Protein AF-A0A7S2Z0B7-F1 (afdb_monomer)

Organism: NCBI:txid464258

pLDDT: mean 77.83, std 16.74, range [36.72, 98.5]

Nearest PDB structures (foldseek):
  8ou4-assembly3_C  TM=5.180E-01  e=4.206E-01  Magnetospirillum gryphiswaldense
  9fmd-assembly1_56  TM=4.751E-01  e=6.043E-01  Homo sapiens
  3na2-assembly3_B  TM=3.288E-01  e=7.184E+00  Leptospirillum rubarum

Mean predicted aligned error: 8.49 Å

Sequence (219 aa):
MNCCLPLATEKRPLLSCACKKVSLRLGRFRNNIVCCCEDCQAIFTFFEGKGGKPHALPFRASYYEDNFDLLKGGEHLALMKLSNQPMASKNLYCKLCNTALMKCIDAYQGNVVAVDFQLVTPKRDDSTPVGRLCESEYPADKLGPLPEWPYETPTLEFHFVRNKDGTMKMTEEGPEVEPALMEIIGPIFGAPKEEPALGATTFGKLVADLKLEPLVLHA

Radius of gyration: 17.23 Å; Cα contacts (8 Å, |Δi|>4): 405; chains: 1; bounding box: 44×55×41 Å

InterPro domains:
  IPR006913 CENP-V/GFA domain [PS51891] (12-152)

Solvent-accessible surface area (backbone atoms only — not comparable to full-atom values): 12496 Å² total; per-residue (Å²): 134,83,81,81,69,77,80,75,80,70,82,59,36,34,38,43,40,88,78,62,60,33,34,33,36,44,27,58,78,73,52,20,34,33,43,51,33,68,66,62,52,52,53,50,51,53,26,32,76,67,68,14,73,82,75,69,82,69,37,51,31,32,30,20,35,40,52,57,44,82,74,44,39,71,91,40,51,42,33,33,22,57,37,90,45,89,57,40,45,40,34,36,25,32,72,85,47,35,24,75,53,39,38,39,40,64,81,26,53,53,41,35,33,35,26,52,50,86,41,38,42,73,72,63,90,82,54,62,56,55,27,35,41,35,34,69,82,50,60,74,87,74,61,61,78,78,75,93,63,100,57,97,65,75,66,45,63,44,42,29,42,74,44,98,82,52,49,76,44,73,49,88,84,42,69,86,71,50,71,74,52,46,67,68,48,29,66,49,65,45,81,82,75,70,78,57,58,58,71,74,25,48,62,36,36,52,37,59,77,68,66,52,68,65,48,66,40,90,115

Foldseek 3Di:
DDDPPPPPCDPAKKFAAPVRQWIKRFAAWQAKEQEDEVLVVVLQVVLVVVQADHADPSFIWTKTQLPMGTPGNLVQWAWAFQAPAPQTWIWIAGNVRSGTAWIDGLLQLLGIIIGRLVRIPPRDPRRPHLEYEYEPPRDPVVRPDDPDDPDPRDYWYWYWYQDPSRDIDTDPPGDPQPVVNCVSCCSRNPDDPDRDDLCRTSVSVSCVVSVHDYDYHPD

Structure (mmCIF, N/CA/C/O backbone):
data_AF-A0A7S2Z0B7-F1
#
_entry.id   AF-A0A7S2Z0B7-F1
#
loop_
_atom_site.group_PDB
_atom_site.id
_atom_site.type_sy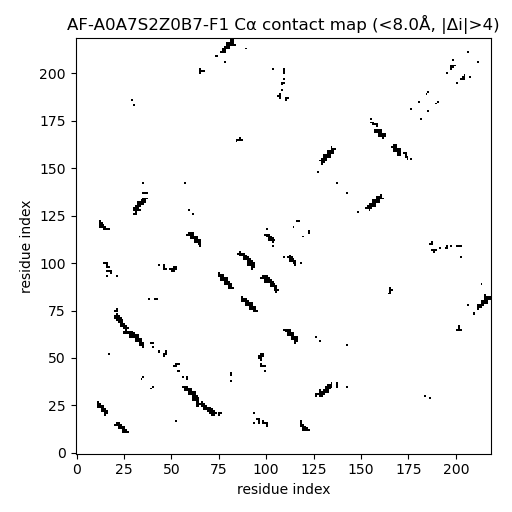mbol
_atom_site.label_atom_id
_atom_site.label_alt_id
_atom_site.label_comp_id
_atom_site.label_asym_id
_atom_site.label_entity_id
_atom_site.label_seq_id
_atom_site.pdbx_PDB_ins_code
_atom_site.Cartn_x
_atom_site.Cartn_y
_atom_site.Cartn_z
_atom_site.occupancy
_atom_site.B_iso_or_equiv
_atom_site.auth_seq_id
_atom_site.auth_comp_id
_atom_site.auth_asym_id
_atom_site.auth_atom_id
_atom_site.pdbx_PDB_model_num
ATOM 1 N N . MET A 1 1 ? 8.667 -38.265 2.550 1.00 36.72 1 MET A N 1
ATOM 2 C CA . MET A 1 1 ? 7.837 -37.655 3.610 1.00 36.72 1 MET A CA 1
ATOM 3 C C . MET A 1 1 ? 8.553 -36.395 4.063 1.00 36.72 1 MET A C 1
ATOM 5 O O . MET A 1 1 ? 9.484 -36.489 4.848 1.00 36.72 1 MET A O 1
ATOM 9 N N . ASN A 1 2 ? 8.213 -35.246 3.476 1.00 37.25 2 ASN A N 1
ATOM 10 C CA . ASN A 1 2 ? 8.809 -33.966 3.857 1.00 37.25 2 ASN A CA 1
ATOM 11 C C . ASN A 1 2 ? 8.113 -33.478 5.124 1.00 37.25 2 ASN A C 1
ATOM 13 O O . ASN A 1 2 ? 6.917 -33.192 5.103 1.00 37.25 2 ASN A O 1
ATOM 17 N N . CYS A 1 3 ? 8.857 -33.439 6.226 1.00 37.22 3 CYS A N 1
ATOM 18 C CA . CYS A 1 3 ? 8.408 -32.885 7.492 1.00 37.22 3 CYS A CA 1
ATOM 19 C C . CYS A 1 3 ? 8.038 -31.410 7.306 1.00 37.22 3 CYS A C 1
ATOM 21 O O . CYS A 1 3 ? 8.909 -30.546 7.229 1.00 37.22 3 CYS A O 1
ATOM 23 N N . CYS A 1 4 ? 6.738 -31.123 7.279 1.00 43.44 4 CYS A N 1
ATOM 24 C CA . CYS A 1 4 ? 6.202 -29.814 7.616 1.00 43.44 4 CYS A CA 1
ATOM 25 C C . CYS A 1 4 ? 6.497 -29.555 9.098 1.00 43.44 4 CYS A C 1
ATOM 27 O O . CYS A 1 4 ? 5.656 -29.795 9.962 1.00 43.44 4 CYS A O 1
ATOM 29 N N . LEU A 1 5 ? 7.713 -29.103 9.405 1.00 39.22 5 LEU A N 1
ATOM 30 C CA . LEU A 1 5 ? 7.950 -28.430 10.672 1.00 39.22 5 LEU A CA 1
ATOM 31 C C . LEU A 1 5 ? 7.058 -27.179 10.672 1.00 39.22 5 LEU A C 1
ATOM 33 O O . LEU A 1 5 ? 7.142 -26.389 9.725 1.00 39.22 5 LEU A O 1
ATOM 37 N N . PRO A 1 6 ? 6.178 -26.991 11.669 1.00 40.09 6 PRO A N 1
ATOM 38 C CA . PRO A 1 6 ? 5.458 -25.739 11.804 1.00 40.09 6 PRO A CA 1
ATOM 39 C C . PRO A 1 6 ? 6.507 -24.640 11.972 1.00 40.09 6 PRO A C 1
ATOM 41 O O . PRO A 1 6 ? 7.303 -24.686 12.910 1.00 40.09 6 PRO A O 1
ATOM 44 N N . LEU A 1 7 ? 6.543 -23.687 11.035 1.00 46.16 7 LEU A N 1
ATOM 45 C CA . LEU A 1 7 ? 7.358 -22.481 11.154 1.00 46.16 7 LEU A CA 1
ATOM 46 C C . LEU A 1 7 ? 7.003 -21.835 12.494 1.00 46.16 7 LEU A C 1
ATOM 48 O O . LEU A 1 7 ? 5.909 -21.297 12.670 1.00 46.16 7 LEU A O 1
ATOM 52 N N . ALA A 1 8 ? 7.901 -21.979 13.463 1.00 45.25 8 ALA A N 1
ATOM 53 C CA . ALA A 1 8 ? 7.739 -21.452 14.799 1.00 45.25 8 ALA A CA 1
ATOM 54 C C . ALA A 1 8 ? 7.539 -19.937 14.711 1.00 45.25 8 ALA A C 1
ATOM 56 O O . ALA A 1 8 ? 8.463 -19.218 14.356 1.00 45.25 8 ALA A O 1
ATOM 57 N N . THR A 1 9 ? 6.316 -19.482 14.998 1.0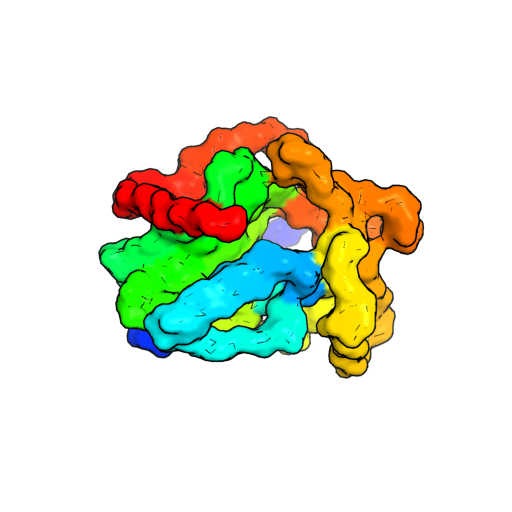0 49.25 9 THR A N 1
ATOM 58 C CA . THR A 1 9 ? 5.963 -18.159 15.542 1.00 49.25 9 THR A CA 1
ATOM 59 C C . THR A 1 9 ? 6.860 -16.987 15.124 1.00 49.25 9 THR A C 1
ATOM 61 O O . THR A 1 9 ? 7.281 -16.203 15.979 1.00 49.25 9 THR A O 1
ATOM 64 N N . GLU A 1 10 ? 7.156 -16.817 13.832 1.00 58.47 10 GLU A N 1
ATOM 65 C CA . GLU A 1 10 ? 7.762 -15.567 13.386 1.00 58.47 10 GLU A CA 1
ATOM 66 C C . GLU A 1 10 ? 6.778 -14.450 13.723 1.00 58.47 10 GLU A C 1
ATOM 68 O O . GLU A 1 10 ? 5.600 -14.473 13.347 1.00 58.47 10 GLU A O 1
ATOM 73 N N . LYS A 1 11 ? 7.248 -13.485 14.513 1.00 80.88 11 LYS A N 1
ATOM 74 C CA . LYS A 1 11 ? 6.448 -12.336 14.917 1.00 80.88 11 LYS A CA 1
ATOM 75 C C . LYS A 1 11 ? 6.118 -11.540 13.655 1.00 80.88 11 LYS A C 1
ATOM 77 O O . LYS A 1 11 ? 6.937 -10.750 13.193 1.00 80.88 11 LYS A O 1
ATOM 82 N N . ARG A 1 12 ? 4.927 -11.783 13.095 1.00 90.19 12 ARG A N 1
ATOM 83 C CA . ARG A 1 12 ? 4.454 -11.138 11.863 1.00 90.19 12 ARG A CA 1
ATOM 84 C C . ARG A 1 12 ? 4.632 -9.614 11.942 1.00 90.19 12 ARG A C 1
ATOM 86 O O . ARG A 1 12 ? 4.304 -9.044 12.994 1.00 90.19 12 ARG A O 1
ATOM 93 N N . PRO A 1 13 ? 5.129 -8.955 10.877 1.00 93.81 13 PRO A N 1
ATOM 94 C CA . PRO A 1 13 ? 5.402 -7.525 10.906 1.00 93.81 13 PRO A CA 1
ATOM 95 C C . PRO A 1 13 ? 4.148 -6.695 11.174 1.00 93.81 13 PRO A C 1
ATOM 97 O O . PRO A 1 13 ? 3.032 -7.058 10.800 1.00 93.81 13 PRO A O 1
ATOM 100 N N . LEU A 1 14 ? 4.346 -5.558 11.827 1.00 96.31 14 LEU A N 1
ATOM 101 C CA . LEU A 1 14 ? 3.310 -4.588 12.122 1.00 96.31 14 LEU A CA 1
ATOM 102 C C . LEU A 1 14 ? 3.411 -3.414 11.155 1.00 96.31 14 LEU A C 1
ATOM 104 O O . LEU A 1 14 ? 4.441 -2.751 11.090 1.00 96.31 14 LEU A O 1
ATOM 108 N N . LEU A 1 15 ? 2.313 -3.114 10.477 1.00 96.62 15 LEU A N 1
ATOM 109 C CA . LEU A 1 15 ? 2.114 -1.874 9.742 1.00 96.62 15 LEU A CA 1
ATOM 110 C C . LEU A 1 15 ? 1.363 -0.889 10.638 1.00 96.62 15 LEU A C 1
ATOM 112 O O . LEU A 1 15 ? 0.384 -1.260 11.288 1.00 96.62 15 LEU A O 1
ATOM 116 N N . SER A 1 16 ? 1.795 0.368 10.717 1.00 96.94 16 SER A N 1
ATOM 117 C CA . SER A 1 16 ? 1.071 1.386 11.492 1.00 96.94 16 SER A CA 1
ATOM 118 C C . SER A 1 16 ? 1.139 2.762 10.853 1.00 96.94 16 SER A C 1
ATOM 120 O O . SER A 1 16 ? 2.199 3.183 10.395 1.00 96.94 16 SER A O 1
ATOM 122 N N . CYS A 1 17 ? 0.028 3.501 10.910 1.00 96.19 17 CYS A N 1
ATOM 123 C CA . CYS A 1 17 ? -0.007 4.874 10.405 1.00 96.19 17 CYS A CA 1
ATOM 124 C C . CYS A 1 17 ? 0.883 5.805 11.243 1.00 96.19 17 CYS A C 1
ATOM 126 O O . CYS A 1 17 ? 1.287 5.460 12.361 1.00 96.19 17 CYS A O 1
ATOM 128 N N . ALA A 1 18 ? 1.166 7.010 10.736 1.00 94.56 18 ALA A N 1
ATOM 129 C CA . ALA A 1 18 ? 2.022 7.972 11.429 1.00 94.56 18 ALA A CA 1
ATOM 130 C C . ALA A 1 18 ? 1.496 8.323 12.835 1.00 94.56 18 ALA A C 1
ATOM 132 O O . ALA A 1 18 ? 2.265 8.315 13.794 1.00 94.56 18 ALA A O 1
ATOM 133 N N . CYS A 1 19 ? 0.180 8.519 12.990 1.00 96.00 19 CYS A N 1
ATOM 134 C CA . CYS A 1 19 ? -0.439 8.831 14.284 1.00 96.00 19 CYS A CA 1
ATOM 135 C C . CYS A 1 19 ? -0.697 7.606 15.184 1.00 96.00 19 CYS A C 1
ATOM 137 O O . CYS A 1 19 ? -1.258 7.748 16.271 1.00 96.00 19 CYS A O 1
ATOM 139 N N . LYS A 1 20 ? -0.323 6.393 14.741 1.00 96.50 20 LYS A N 1
ATOM 140 C CA . LYS A 1 20 ? -0.454 5.120 15.483 1.00 96.50 20 LYS A CA 1
ATOM 141 C C . LYS A 1 20 ? -1.883 4.754 15.913 1.00 96.50 20 LYS A C 1
ATOM 143 O O . LYS A 1 20 ? -2.066 3.879 16.768 1.00 96.50 20 LYS A O 1
ATOM 148 N N . LYS A 1 21 ? -2.897 5.397 15.326 1.00 98.12 21 LYS A N 1
ATOM 149 C CA . LYS A 1 21 ? -4.316 5.090 15.557 1.00 98.12 21 LYS A CA 1
ATOM 150 C C . LYS A 1 21 ? -4.775 3.856 14.787 1.00 98.12 21 LYS A C 1
ATOM 152 O O . LYS A 1 21 ? -5.606 3.119 15.298 1.00 98.12 21 LYS A O 1
ATOM 157 N N . VAL A 1 22 ? -4.169 3.590 13.632 1.00 98.31 22 VAL A N 1
ATOM 158 C CA . VAL A 1 22 ? -4.409 2.390 12.823 1.00 98.31 22 VAL A CA 1
ATOM 159 C C . VAL A 1 22 ? -3.183 1.490 12.858 1.00 98.31 22 VAL A C 1
ATOM 161 O O . VAL A 1 22 ? -2.060 1.965 12.651 1.00 98.31 22 VAL A O 1
ATOM 164 N N . SER A 1 23 ? -3.409 0.198 13.088 1.00 97.62 23 SER A N 1
ATOM 165 C CA . SER A 1 23 ? -2.357 -0.818 13.075 1.00 97.62 23 SER A CA 1
ATOM 166 C C . SER A 1 23 ? -2.868 -2.132 12.494 1.00 97.62 23 SER A C 1
ATOM 168 O O . SER A 1 23 ? -3.947 -2.595 12.866 1.00 97.62 23 SER A O 1
ATOM 170 N N . LEU A 1 24 ? -2.063 -2.751 11.631 1.00 97.88 24 LEU A N 1
ATOM 171 C CA . LEU A 1 24 ? -2.350 -4.042 11.013 1.00 97.88 24 LEU A CA 1
ATOM 172 C C . LEU A 1 24 ? -1.179 -5.008 11.193 1.00 97.88 24 LEU A C 1
ATOM 174 O O . LEU A 1 24 ? -0.019 -4.596 11.222 1.00 97.88 24 LEU A O 1
ATOM 178 N N . ARG A 1 25 ? -1.489 -6.297 11.309 1.00 97.00 25 ARG A N 1
ATOM 179 C CA . ARG A 1 25 ? -0.526 -7.401 11.304 1.00 97.00 25 ARG A CA 1
ATOM 180 C C . ARG A 1 25 ? -0.406 -7.920 9.881 1.00 97.00 25 ARG A C 1
ATOM 182 O O . ARG A 1 25 ? -1.375 -8.468 9.377 1.00 97.00 25 ARG A O 1
ATOM 189 N N . LEU A 1 26 ? 0.741 -7.747 9.243 1.00 95.56 26 LEU A N 1
ATOM 190 C CA . LEU A 1 26 ? 0.937 -8.166 7.856 1.00 95.56 26 LEU A CA 1
ATOM 191 C C . LEU A 1 26 ? 1.080 -9.687 7.739 1.00 95.56 26 LEU A C 1
ATOM 193 O O . LEU A 1 26 ? 1.466 -10.351 8.703 1.00 95.56 26 LEU A O 1
ATOM 197 N N . GLY A 1 27 ? 0.771 -10.222 6.558 1.00 92.69 27 GLY A N 1
ATOM 198 C CA . GLY A 1 27 ? 0.989 -11.625 6.210 1.00 92.69 27 GLY A CA 1
ATOM 199 C C . GLY A 1 27 ? 2.466 -11.972 6.024 1.00 92.69 27 GLY A C 1
ATOM 200 O O . GLY A 1 27 ? 3.366 -11.272 6.501 1.00 92.69 27 GLY A O 1
ATOM 201 N N . ARG A 1 28 ? 2.739 -13.070 5.316 1.00 89.81 28 ARG A N 1
ATOM 202 C CA . ARG A 1 28 ? 4.114 -13.446 4.978 1.00 89.81 28 ARG A CA 1
ATOM 203 C C . ARG A 1 28 ? 4.706 -12.435 3.997 1.00 89.81 28 ARG A C 1
ATOM 205 O O . ARG A 1 28 ? 4.059 -12.054 3.024 1.00 89.81 28 ARG A O 1
ATOM 212 N N . PHE A 1 29 ? 5.944 -12.020 4.244 1.00 89.06 29 PHE A N 1
ATOM 213 C CA . PHE A 1 29 ? 6.710 -11.203 3.306 1.00 89.06 29 PHE A CA 1
ATOM 214 C C . PHE A 1 29 ? 6.972 -11.974 2.003 1.00 89.06 29 PHE A C 1
ATOM 216 O O . PHE A 1 29 ? 7.274 -13.170 2.042 1.00 89.06 29 PHE A O 1
ATOM 223 N N . ARG A 1 30 ? 6.855 -11.290 0.862 1.00 86.12 30 ARG A N 1
ATOM 224 C CA . ARG A 1 30 ? 7.148 -11.846 -0.464 1.00 86.12 30 ARG A CA 1
ATOM 225 C C . ARG A 1 30 ? 8.438 -11.274 -1.026 1.00 86.12 30 ARG A C 1
ATOM 227 O O . ARG A 1 30 ? 9.384 -12.023 -1.225 1.00 86.12 30 ARG A O 1
ATOM 234 N N . ASN A 1 31 ? 8.475 -9.969 -1.271 1.00 84.31 31 ASN A N 1
ATOM 235 C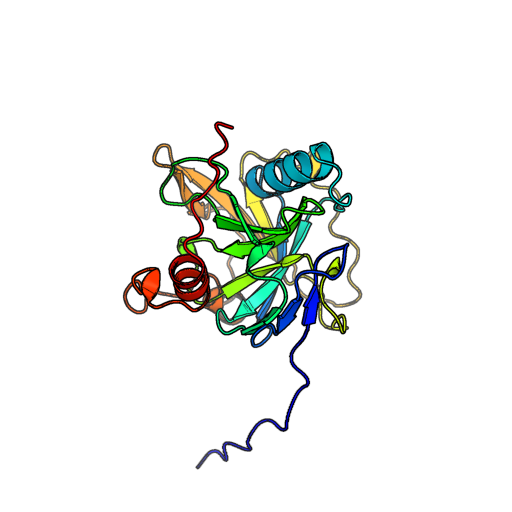 CA . ASN A 1 31 ? 9.631 -9.283 -1.843 1.00 84.31 31 ASN A CA 1
ATOM 236 C C . ASN A 1 31 ? 9.517 -7.756 -1.650 1.00 84.31 31 ASN A C 1
ATOM 238 O O . ASN A 1 31 ? 8.549 -7.246 -1.076 1.00 84.31 31 ASN A O 1
ATOM 242 N N . ASN A 1 32 ? 10.520 -7.023 -2.130 1.00 86.44 32 ASN A N 1
ATOM 243 C CA . ASN A 1 32 ? 10.482 -5.569 -2.240 1.00 86.44 32 ASN A CA 1
ATOM 244 C C . ASN A 1 32 ? 10.688 -5.149 -3.691 1.00 86.44 32 ASN A C 1
ATOM 246 O O . ASN A 1 32 ? 11.553 -5.697 -4.367 1.00 86.44 32 ASN A O 1
ATOM 250 N N . ILE A 1 33 ? 9.948 -4.144 -4.148 1.00 83.88 33 ILE A N 1
ATOM 251 C CA . ILE A 1 33 ? 10.132 -3.543 -5.473 1.00 83.88 33 ILE A CA 1
ATOM 252 C C . ILE A 1 33 ? 10.167 -2.028 -5.314 1.00 83.88 33 ILE A C 1
ATOM 254 O O . ILE A 1 33 ? 9.416 -1.447 -4.528 1.00 83.88 33 ILE A O 1
ATOM 258 N N . VAL A 1 34 ? 11.034 -1.382 -6.082 1.00 85.12 34 VAL A N 1
ATOM 259 C CA . VAL A 1 34 ? 11.000 0.066 -6.264 1.00 85.12 34 VAL A CA 1
ATOM 260 C C . VAL A 1 34 ? 9.965 0.387 -7.336 1.00 85.12 34 VAL A C 1
ATOM 262 O O . VAL A 1 34 ? 10.105 -0.035 -8.475 1.00 85.12 34 VAL A O 1
ATOM 265 N N . CYS A 1 35 ? 8.909 1.112 -6.995 1.00 81.81 35 CYS A N 1
ATOM 266 C CA . CYS A 1 35 ? 7.887 1.520 -7.947 1.00 81.81 35 CYS A CA 1
ATOM 267 C C . CYS A 1 35 ? 8.080 2.985 -8.344 1.00 81.81 35 CYS A C 1
ATOM 269 O O . CYS A 1 35 ? 8.187 3.870 -7.491 1.00 81.81 35 CYS A O 1
ATOM 271 N N . CYS A 1 36 ? 8.100 3.223 -9.650 1.00 78.38 36 CYS A N 1
ATOM 272 C CA . CYS A 1 36 ? 8.280 4.528 -10.276 1.00 78.38 36 CYS A CA 1
ATOM 273 C C . CYS A 1 36 ? 7.104 4.901 -11.185 1.00 78.38 36 CYS A C 1
ATOM 275 O O . CYS A 1 36 ? 7.257 5.775 -12.024 1.00 78.38 36 CYS A O 1
ATOM 277 N N . CYS A 1 37 ? 5.953 4.233 -11.067 1.00 77.56 37 CYS A N 1
ATOM 278 C CA . CYS A 1 37 ? 4.780 4.608 -11.854 1.00 77.56 37 C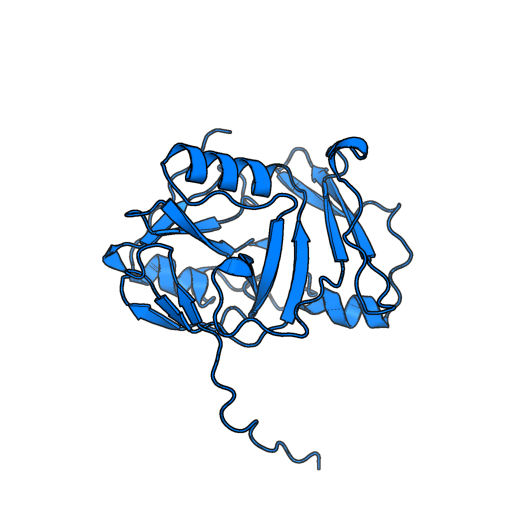YS A CA 1
ATOM 279 C C . CYS A 1 37 ? 4.212 5.959 -11.400 1.00 77.56 37 CYS A C 1
ATOM 281 O O . CYS A 1 37 ? 4.281 6.306 -10.210 1.00 77.56 37 CYS A O 1
ATOM 283 N N . GLU A 1 38 ? 3.606 6.686 -12.339 1.00 79.19 38 GLU A N 1
ATOM 284 C CA . GLU A 1 38 ? 3.002 7.993 -12.064 1.00 79.19 38 GLU A CA 1
ATOM 285 C C . GLU A 1 38 ? 1.882 7.871 -11.030 1.00 79.19 38 GLU A C 1
ATOM 287 O O . GLU A 1 38 ? 1.755 8.718 -10.147 1.00 79.19 38 GLU A O 1
ATOM 292 N N . ASP A 1 39 ? 1.152 6.751 -11.047 1.00 80.50 39 ASP A N 1
ATOM 293 C CA . ASP A 1 39 ? 0.119 6.444 -10.059 1.00 80.50 39 ASP A CA 1
ATOM 294 C C . ASP A 1 39 ? 0.664 6.497 -8.619 1.00 80.50 39 ASP A C 1
ATOM 296 O O . ASP A 1 39 ? 0.099 7.151 -7.740 1.00 80.50 39 ASP A O 1
ATOM 300 N N . CYS A 1 40 ? 1.781 5.815 -8.344 1.00 81.88 40 CYS A N 1
ATOM 301 C CA . CYS A 1 40 ? 2.375 5.828 -7.006 1.00 81.88 40 CYS A CA 1
ATOM 302 C C . CYS A 1 40 ? 2.765 7.249 -6.597 1.00 81.88 40 CYS A C 1
ATOM 304 O O . CYS A 1 40 ? 2.471 7.659 -5.474 1.00 81.88 40 CYS A O 1
ATOM 306 N N . GLN A 1 41 ? 3.373 8.010 -7.506 1.00 83.00 41 GLN A N 1
ATOM 307 C CA . GLN A 1 41 ? 3.752 9.392 -7.238 1.00 83.00 41 GLN A CA 1
ATOM 308 C C . GLN A 1 41 ? 2.528 10.270 -6.942 1.00 83.00 41 GLN A C 1
ATOM 310 O O . GLN A 1 41 ? 2.502 10.938 -5.910 1.00 83.00 41 GLN A O 1
ATOM 315 N N . ALA A 1 42 ? 1.489 10.208 -7.778 1.00 86.00 42 ALA A N 1
ATOM 316 C CA . ALA A 1 42 ? 0.257 10.973 -7.614 1.00 86.00 42 ALA A CA 1
ATOM 317 C C . ALA A 1 42 ? -0.429 10.685 -6.268 1.00 86.00 42 ALA A C 1
ATOM 319 O O . ALA A 1 42 ? -0.871 11.611 -5.586 1.00 86.00 42 ALA A O 1
ATOM 320 N N . ILE A 1 43 ? -0.461 9.416 -5.842 1.00 87.94 43 ILE A N 1
ATOM 321 C CA . ILE A 1 43 ? -1.007 9.010 -4.538 1.00 87.94 43 ILE A CA 1
ATOM 322 C C . ILE A 1 43 ? -0.243 9.669 -3.390 1.00 87.94 43 ILE A C 1
ATOM 324 O O . ILE A 1 43 ? -0.861 10.247 -2.491 1.00 87.94 43 ILE A O 1
ATOM 328 N N . PHE A 1 44 ? 1.088 9.581 -3.395 1.00 86.75 44 PHE A N 1
ATOM 329 C CA . PHE A 1 44 ? 1.887 10.144 -2.308 1.00 86.75 44 PHE A CA 1
ATOM 330 C C . PHE A 1 44 ? 1.828 11.667 -2.300 1.00 86.75 44 PHE A C 1
ATOM 332 O O . PHE A 1 44 ? 1.585 12.242 -1.242 1.00 86.75 44 PHE A O 1
ATOM 339 N N . THR A 1 45 ? 1.913 12.314 -3.465 1.00 88.19 45 THR A N 1
ATOM 340 C CA . THR A 1 45 ? 1.736 13.766 -3.588 1.00 88.19 45 THR A CA 1
ATOM 341 C C . THR A 1 45 ? 0.370 14.213 -3.069 1.00 88.19 45 THR A C 1
ATOM 343 O O . THR A 1 45 ? 0.287 15.195 -2.329 1.00 88.19 45 THR A O 1
ATOM 346 N N . PHE A 1 46 ? -0.704 13.478 -3.380 1.00 90.88 46 PHE A N 1
ATOM 347 C CA . PHE A 1 46 ? -2.030 13.769 -2.839 1.00 90.88 46 PHE A CA 1
ATOM 348 C C . PHE A 1 46 ? -2.045 13.704 -1.307 1.00 90.88 46 PHE A C 1
ATOM 350 O O . PHE A 1 46 ? -2.517 14.635 -0.650 1.00 90.88 46 PHE A O 1
ATOM 357 N N . PHE A 1 47 ? -1.518 12.626 -0.722 1.00 91.69 47 PHE A N 1
ATOM 358 C CA . PHE A 1 47 ? -1.521 12.450 0.729 1.00 91.69 47 PHE A CA 1
ATOM 359 C C . PHE A 1 47 ? -0.634 13.464 1.456 1.00 91.69 47 PHE A C 1
ATOM 361 O O . PHE A 1 47 ? -1.049 14.013 2.479 1.00 91.69 47 PHE A O 1
ATOM 368 N N . GLU A 1 48 ? 0.540 13.771 0.912 1.00 91.00 48 GLU A N 1
ATOM 369 C CA . GLU A 1 48 ? 1.429 14.827 1.404 1.00 91.00 48 GLU A CA 1
ATOM 370 C C . GLU A 1 48 ? 0.751 16.197 1.375 1.00 91.00 48 GLU A C 1
ATOM 372 O O . GLU A 1 48 ? 0.764 16.912 2.377 1.00 91.00 48 GLU A O 1
ATOM 377 N N . GLY A 1 49 ? 0.049 16.523 0.284 1.00 91.12 49 GLY A N 1
ATOM 378 C CA . GLY A 1 49 ? -0.737 17.753 0.162 1.00 91.12 49 GLY A CA 1
ATOM 379 C C . GLY A 1 49 ? -1.874 17.877 1.186 1.00 91.12 49 GLY A C 1
ATOM 380 O O . GLY A 1 49 ? -2.376 18.972 1.433 1.00 91.12 49 GLY A O 1
ATOM 381 N N . LYS A 1 50 ? -2.270 16.772 1.830 1.00 91.94 50 LYS A N 1
ATOM 382 C CA . LYS A 1 50 ? -3.233 16.742 2.944 1.00 91.94 50 LYS A CA 1
ATOM 383 C C . LYS A 1 50 ? -2.558 16.727 4.325 1.00 91.94 50 LYS A C 1
ATOM 385 O O . LYS A 1 50 ? -3.222 16.452 5.324 1.00 91.94 50 LYS A O 1
ATOM 390 N N . GLY A 1 51 ? -1.256 16.997 4.409 1.00 89.81 51 GLY A N 1
ATOM 391 C CA . GLY A 1 51 ? -0.485 16.943 5.657 1.00 89.81 51 GLY A CA 1
ATOM 392 C C . GLY A 1 51 ? -0.047 15.530 6.054 1.00 89.81 51 GLY A C 1
ATOM 393 O O . GLY A 1 51 ? 0.316 15.296 7.207 1.00 89.81 51 GLY A O 1
ATOM 394 N N . GLY A 1 52 ? -0.108 14.575 5.121 1.00 88.56 52 GLY A N 1
ATOM 395 C CA . GLY A 1 52 ? 0.516 13.266 5.271 1.00 88.56 52 GLY A CA 1
ATOM 396 C C . GLY A 1 52 ? 2.041 13.370 5.325 1.00 88.56 52 GLY A C 1
ATOM 397 O O . GLY A 1 52 ? 2.638 14.381 4.957 1.00 88.56 52 GLY A O 1
ATOM 398 N N . LYS A 1 53 ? 2.692 12.309 5.809 1.00 83.62 53 LYS A N 1
ATOM 399 C CA . LYS A 1 53 ? 4.157 12.258 5.879 1.00 83.62 53 LYS A CA 1
ATOM 400 C C . LYS A 1 53 ? 4.748 12.258 4.455 1.00 83.62 53 LYS A C 1
ATOM 402 O O . LYS A 1 53 ? 4.265 11.470 3.643 1.00 83.62 53 LYS A O 1
ATOM 407 N N . PRO A 1 54 ? 5.812 13.039 4.191 1.00 80.94 54 PRO A N 1
ATOM 408 C CA . PRO A 1 54 ? 6.583 12.925 2.961 1.00 80.94 54 PRO A CA 1
ATOM 409 C C . PRO A 1 54 ? 7.121 11.512 2.736 1.00 80.94 54 PRO A C 1
ATOM 411 O O . PRO A 1 54 ? 7.657 10.891 3.663 1.00 80.94 54 PRO A O 1
ATOM 414 N N . HIS A 1 55 ? 6.997 11.028 1.506 1.00 78.50 55 HIS A N 1
ATOM 415 C CA . HIS A 1 55 ? 7.552 9.770 1.037 1.00 78.50 55 HIS A CA 1
ATOM 416 C C . HIS A 1 55 ? 8.799 10.048 0.204 1.00 78.50 55 HIS A C 1
ATOM 418 O O . HIS A 1 55 ? 8.867 10.990 -0.582 1.00 78.50 55 HIS A O 1
ATOM 424 N N . ALA A 1 56 ? 9.814 9.208 0.384 1.00 73.31 56 ALA A N 1
ATOM 425 C CA . ALA A 1 56 ? 10.969 9.239 -0.495 1.00 73.31 56 ALA A CA 1
ATOM 426 C C . ALA A 1 56 ? 10.570 8.635 -1.846 1.00 73.31 56 ALA A C 1
ATOM 428 O O . ALA A 1 56 ? 10.028 7.528 -1.891 1.00 73.31 56 ALA A O 1
ATOM 429 N N . LEU A 1 57 ? 10.854 9.358 -2.928 1.00 71.50 57 LEU A N 1
ATOM 430 C CA . LEU A 1 57 ? 10.796 8.823 -4.281 1.00 71.50 57 LEU A CA 1
ATOM 431 C C . LEU A 1 57 ? 12.211 8.395 -4.711 1.00 71.50 57 LEU A C 1
ATOM 433 O O . LEU A 1 57 ? 13.165 9.123 -4.425 1.00 71.50 57 LEU A O 1
ATOM 437 N N . PRO A 1 58 ? 12.363 7.237 -5.377 1.00 72.62 58 PRO A N 1
ATOM 438 C CA . PRO A 1 58 ? 11.293 6.337 -5.806 1.00 72.62 58 PRO A CA 1
ATOM 439 C C . PRO A 1 58 ? 10.704 5.500 -4.654 1.00 72.62 58 PRO A C 1
ATOM 441 O O . PRO A 1 58 ? 11.384 5.166 -3.681 1.00 72.62 58 PRO A O 1
ATOM 444 N N . PHE A 1 59 ? 9.416 5.168 -4.766 1.00 80.94 59 PHE A N 1
ATOM 445 C CA . PHE A 1 59 ? 8.678 4.485 -3.706 1.00 80.94 59 PHE A CA 1
ATOM 446 C C . PHE A 1 59 ? 9.171 3.046 -3.538 1.00 80.94 59 PHE A C 1
ATOM 448 O O . PHE A 1 59 ? 9.092 2.245 -4.466 1.00 80.94 59 PHE A O 1
ATOM 455 N N . ARG A 1 60 ? 9.633 2.682 -2.339 1.00 85.81 60 ARG A N 1
ATOM 456 C CA . ARG A 1 60 ? 9.997 1.297 -2.018 1.00 85.81 60 ARG A CA 1
ATOM 457 C C . ARG A 1 60 ? 8.799 0.571 -1.414 1.00 85.81 60 ARG A C 1
ATOM 459 O O . ARG A 1 60 ? 8.468 0.746 -0.241 1.00 85.81 60 ARG A O 1
ATOM 466 N N . ALA A 1 61 ? 8.182 -0.262 -2.239 1.00 88.56 61 ALA A N 1
ATOM 467 C CA . ALA A 1 61 ? 7.050 -1.092 -1.876 1.00 88.56 61 ALA A CA 1
ATOM 468 C C . ALA A 1 61 ? 7.529 -2.433 -1.311 1.00 88.56 61 ALA A C 1
ATOM 470 O O . ALA A 1 61 ? 8.230 -3.182 -1.993 1.00 88.56 61 ALA A O 1
ATOM 471 N N . SER A 1 62 ? 7.102 -2.761 -0.095 1.00 90.56 62 SER A N 1
ATOM 472 C CA . SER A 1 62 ? 7.192 -4.115 0.449 1.00 90.56 62 SER A CA 1
ATOM 473 C C . SER A 1 62 ? 5.910 -4.879 0.146 1.00 90.56 62 SER A C 1
ATOM 475 O O . SER A 1 62 ? 4.819 -4.396 0.446 1.00 90.56 62 SER A O 1
ATOM 477 N N . TYR A 1 63 ? 6.034 -6.073 -0.425 1.00 90.88 63 TYR A N 1
ATOM 478 C CA . TYR A 1 63 ? 4.902 -6.924 -0.772 1.00 90.88 63 TYR A CA 1
ATOM 479 C C . TYR A 1 63 ? 4.725 -8.016 0.272 1.00 90.88 63 TYR A C 1
ATOM 481 O O . TYR A 1 63 ? 5.669 -8.721 0.640 1.00 90.88 63 TYR A O 1
ATOM 489 N N . TYR A 1 64 ? 3.491 -8.165 0.731 1.00 92.25 64 TYR A N 1
ATOM 490 C CA . TYR A 1 64 ? 3.081 -9.177 1.695 1.00 92.25 64 TYR A CA 1
ATOM 491 C C . TYR A 1 64 ? 1.895 -9.947 1.144 1.00 92.25 64 TYR A C 1
ATOM 493 O O . TYR A 1 64 ? 1.112 -9.383 0.389 1.00 92.25 64 TYR A O 1
ATOM 501 N N . GLU A 1 65 ? 1.747 -11.211 1.537 1.00 92.00 65 GLU A N 1
ATOM 502 C CA . GLU A 1 65 ? 0.525 -11.975 1.272 1.00 92.00 65 GLU A CA 1
ATOM 503 C C . GLU A 1 65 ? -0.720 -11.199 1.732 1.00 92.00 65 GLU A C 1
ATOM 505 O O . GLU A 1 65 ? -0.701 -10.587 2.807 1.00 92.00 65 GLU A O 1
ATOM 510 N N . ASP A 1 66 ? -1.810 -11.271 0.960 1.00 92.19 66 ASP A N 1
ATOM 511 C CA . ASP A 1 66 ? -3.128 -10.732 1.340 1.00 92.19 66 ASP A CA 1
ATOM 512 C C . ASP A 1 66 ? -3.805 -11.609 2.417 1.00 92.19 66 ASP A C 1
ATOM 514 O O . ASP A 1 66 ? -4.882 -12.177 2.244 1.00 92.19 66 ASP A O 1
ATOM 518 N N . ASN A 1 67 ? -3.116 -11.764 3.545 1.00 92.25 67 ASN A N 1
ATOM 519 C CA . ASN A 1 67 ? -3.560 -12.451 4.751 1.00 92.25 67 ASN A CA 1
ATOM 520 C C . ASN A 1 67 ? -3.038 -11.672 5.963 1.00 92.25 67 ASN A C 1
ATOM 522 O O . ASN A 1 67 ? -1.980 -11.968 6.528 1.00 92.25 67 ASN A O 1
ATOM 526 N N . PHE A 1 68 ? -3.756 -10.612 6.310 1.00 95.19 68 PHE A N 1
ATOM 527 C CA . PHE A 1 68 ? -3.390 -9.678 7.363 1.00 95.19 68 PHE A CA 1
ATOM 528 C C . PHE A 1 68 ? -4.543 -9.488 8.349 1.00 95.19 68 PHE A C 1
ATOM 530 O O . PHE A 1 68 ? -5.704 -9.716 8.027 1.00 95.19 68 PHE A O 1
ATOM 537 N N . ASP A 1 69 ? -4.225 -8.999 9.545 1.00 95.88 69 ASP A N 1
ATOM 538 C CA . ASP A 1 69 ? -5.229 -8.724 10.575 1.00 95.88 69 ASP A CA 1
ATOM 539 C C . ASP A 1 69 ? -5.294 -7.231 10.881 1.00 95.88 69 ASP A C 1
ATOM 541 O O . ASP A 1 69 ? -4.277 -6.612 11.212 1.00 95.88 69 ASP A O 1
ATOM 545 N N . LEU A 1 70 ? -6.493 -6.651 10.853 1.00 97.44 70 LEU A N 1
ATOM 546 C CA . LEU A 1 70 ? -6.724 -5.338 11.448 1.00 97.44 70 LEU A CA 1
ATOM 547 C C . LEU A 1 70 ? -6.699 -5.472 12.974 1.00 97.44 70 LEU A C 1
ATOM 549 O O . LEU A 1 70 ? -7.544 -6.143 13.558 1.00 97.44 70 LEU A O 1
ATOM 553 N N . LEU A 1 71 ? -5.745 -4.812 13.633 1.00 96.94 71 LEU A N 1
ATOM 554 C CA . LEU A 1 71 ? -5.623 -4.870 15.092 1.00 96.94 71 LEU A CA 1
ATOM 555 C C . LEU A 1 71 ? -6.416 -3.762 15.788 1.00 96.94 71 LEU A C 1
ATOM 557 O O . LEU A 1 71 ? -6.906 -3.970 16.894 1.00 96.94 71 LEU A O 1
ATOM 561 N N . LYS A 1 72 ? -6.488 -2.570 15.176 1.00 97.81 72 LYS A N 1
ATOM 562 C CA . LYS A 1 72 ? -7.235 -1.410 15.693 1.00 97.81 72 LYS A CA 1
ATOM 563 C C . LYS A 1 72 ? -7.395 -0.303 14.648 1.00 97.81 72 LYS A C 1
ATOM 565 O O . LYS A 1 72 ? -6.593 -0.213 13.714 1.00 97.81 72 LYS A O 1
ATOM 570 N N . GLY A 1 73 ? -8.354 0.592 14.891 1.00 97.81 73 GLY A N 1
ATOM 571 C CA . GLY A 1 73 ? -8.527 1.844 14.151 1.00 97.81 73 GLY A CA 1
ATOM 572 C C . GLY A 1 73 ? -9.272 1.696 12.826 1.00 97.81 73 GLY A C 1
ATOM 573 O O . GLY A 1 73 ? -9.036 2.488 11.916 1.00 97.81 73 GLY A O 1
ATOM 574 N N . GLY A 1 74 ? -10.138 0.688 12.690 1.00 98.00 74 GLY A N 1
ATOM 575 C CA . GLY A 1 74 ? -10.937 0.484 11.476 1.00 98.00 74 GLY A CA 1
ATOM 576 C C . GLY A 1 74 ? -11.822 1.686 11.146 1.00 98.00 74 GLY A C 1
ATOM 577 O O . GLY A 1 74 ? -11.928 2.092 9.997 1.00 98.00 74 GLY A O 1
ATOM 578 N N . GLU A 1 75 ? -12.350 2.352 12.168 1.00 98.31 75 GLU A N 1
ATOM 579 C CA . GLU A 1 75 ? -13.126 3.587 12.070 1.00 98.31 75 GLU A CA 1
ATOM 580 C C . GLU A 1 75 ? -12.330 4.774 11.498 1.00 98.31 75 GLU A C 1
ATOM 582 O O . GLU A 1 75 ? -12.907 5.756 11.020 1.00 98.31 75 GLU A O 1
ATOM 587 N N . HIS A 1 76 ? -10.998 4.702 11.533 1.00 98.50 76 HIS A N 1
ATOM 588 C CA . HIS A 1 76 ? -10.093 5.708 10.980 1.00 98.50 76 HIS A CA 1
ATOM 589 C C . HIS A 1 76 ? -9.558 5.339 9.595 1.00 98.50 76 HIS A C 1
ATOM 591 O O . HIS A 1 76 ? -8.779 6.112 9.030 1.00 98.50 76 HIS A O 1
ATOM 597 N N . LEU A 1 77 ? -9.957 4.188 9.054 1.00 98.31 77 LEU A N 1
ATOM 598 C CA . LEU A 1 77 ? -9.631 3.794 7.694 1.00 98.31 77 LEU A CA 1
ATOM 599 C C . LEU A 1 77 ? -10.549 4.480 6.685 1.00 98.31 77 LEU A C 1
ATOM 601 O O . LEU A 1 77 ? -11.712 4.781 6.959 1.00 98.31 77 LEU A O 1
ATOM 605 N N . ALA A 1 78 ? -9.987 4.735 5.513 1.00 97.81 78 ALA A N 1
ATOM 606 C CA . ALA A 1 78 ? -10.694 5.167 4.324 1.00 97.81 78 ALA A CA 1
ATOM 607 C C . ALA A 1 78 ? -10.024 4.548 3.093 1.00 97.81 78 ALA A C 1
ATOM 609 O O . ALA A 1 78 ? -8.870 4.106 3.151 1.00 97.81 78 ALA A O 1
ATOM 610 N N . LEU A 1 79 ? -10.770 4.498 1.993 1.00 96.50 79 LEU A N 1
ATOM 611 C CA . LEU A 1 79 ? -10.339 3.912 0.733 1.00 96.50 79 LEU A CA 1
ATOM 612 C C . LEU A 1 79 ? -10.248 5.001 -0.336 1.00 96.50 79 LEU A C 1
ATOM 614 O O . LEU A 1 79 ? -11.112 5.869 -0.414 1.00 96.50 79 LEU A O 1
ATOM 618 N N . MET A 1 80 ? -9.212 4.947 -1.167 1.00 95.00 80 MET A N 1
ATOM 619 C CA . MET A 1 80 ? -9.014 5.867 -2.282 1.00 95.00 80 MET A CA 1
ATOM 620 C C . MET A 1 80 ? -8.670 5.109 -3.564 1.00 95.00 80 MET A C 1
ATOM 622 O O . MET A 1 80 ? -7.945 4.113 -3.527 1.00 95.00 80 MET A O 1
ATOM 626 N N . LYS A 1 81 ? -9.152 5.608 -4.701 1.00 92.19 81 LYS A N 1
ATOM 627 C CA . LYS A 1 81 ? -8.735 5.203 -6.046 1.00 92.19 81 LYS A CA 1
ATOM 628 C C . LYS A 1 81 ? -8.259 6.427 -6.817 1.00 92.19 81 LYS A C 1
ATOM 630 O O . LYS A 1 81 ? -8.831 7.502 -6.673 1.00 92.19 81 LYS A O 1
ATOM 635 N N . LEU A 1 82 ? -7.240 6.256 -7.652 1.00 83.75 82 LEU A N 1
ATOM 636 C CA . LEU A 1 82 ? -6.754 7.330 -8.524 1.00 83.75 82 LEU A CA 1
ATOM 637 C C . LEU A 1 82 ? -7.636 7.599 -9.735 1.00 83.75 82 LEU A C 1
ATOM 639 O O . LEU A 1 82 ? -7.550 8.672 -10.311 1.00 83.75 82 LEU A O 1
ATOM 643 N N . SER A 1 83 ? -8.417 6.609 -10.154 1.00 81.94 83 SER A N 1
ATOM 644 C CA . SER A 1 83 ? -9.333 6.733 -11.275 1.00 81.94 83 SER A CA 1
ATOM 645 C C . SER A 1 83 ? -10.458 5.708 -11.147 1.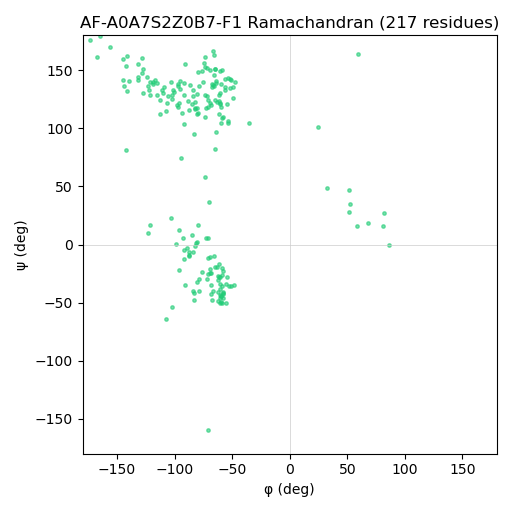00 81.94 83 SER A C 1
ATOM 647 O O . SER A 1 83 ? -10.414 4.796 -10.313 1.00 81.94 83 SER A O 1
ATOM 649 N N . ASN A 1 84 ? -11.478 5.856 -11.990 1.00 79.19 84 ASN A N 1
ATOM 650 C CA . ASN A 1 84 ? -12.562 4.881 -12.123 1.00 79.19 84 ASN A CA 1
ATOM 651 C C . ASN A 1 84 ? -12.195 3.682 -13.008 1.00 79.19 84 ASN A C 1
ATOM 653 O O . ASN A 1 84 ? -13.048 2.828 -13.248 1.00 79.19 84 ASN A O 1
ATOM 657 N N . GLN A 1 85 ? -10.959 3.607 -13.512 1.00 78.44 85 GLN A N 1
ATOM 658 C CA . GLN A 1 85 ? -10.562 2.484 -14.351 1.00 78.44 85 GLN A CA 1
ATOM 659 C C . GLN A 1 85 ? -10.557 1.175 -13.544 1.00 78.44 85 GLN A C 1
ATOM 661 O O . GLN A 1 85 ? -10.198 1.187 -12.362 1.00 78.44 85 GLN A O 1
ATOM 666 N N . PRO A 1 86 ? -10.911 0.034 -14.165 1.00 68.44 86 PRO A N 1
ATOM 667 C CA . PRO A 1 86 ? -10.973 -1.255 -13.475 1.00 68.44 86 PRO A CA 1
ATOM 668 C C . PRO A 1 86 ? -9.665 -1.638 -12.771 1.00 68.44 86 PRO A C 1
ATOM 670 O O . PRO A 1 86 ? -9.694 -2.207 -11.687 1.00 68.44 86 PRO A O 1
ATOM 673 N N . MET A 1 87 ? -8.520 -1.264 -13.349 1.00 75.31 87 MET A N 1
ATOM 674 C CA . MET A 1 87 ? -7.188 -1.602 -12.831 1.00 75.31 87 MET A CA 1
ATOM 675 C C . MET A 1 87 ? -6.586 -0.544 -11.903 1.00 75.31 87 MET A C 1
ATOM 677 O O . MET A 1 87 ? -5.441 -0.679 -11.468 1.00 75.31 87 MET A O 1
ATOM 681 N N . ALA A 1 88 ? -7.349 0.500 -11.567 1.00 82.06 88 ALA A N 1
ATOM 682 C CA . ALA A 1 88 ? -6.885 1.535 -10.662 1.00 82.06 88 ALA A CA 1
ATOM 683 C C . ALA A 1 88 ? -6.582 0.944 -9.282 1.00 82.06 88 ALA A C 1
ATOM 685 O O . ALA A 1 88 ? -7.412 0.272 -8.662 1.00 82.06 88 ALA A O 1
ATOM 686 N N . SER A 1 89 ? -5.386 1.240 -8.777 1.00 87.31 89 SER A N 1
ATOM 687 C CA . SER A 1 89 ? -4.999 0.789 -7.448 1.00 87.31 89 SER A CA 1
ATOM 688 C C . SER A 1 89 ? -5.940 1.317 -6.361 1.00 87.31 89 SER A C 1
ATOM 690 O O . SER A 1 89 ? -6.343 2.485 -6.350 1.00 87.31 89 SER A O 1
ATOM 692 N N . LYS A 1 90 ? -6.273 0.431 -5.426 1.00 91.75 90 LYS A N 1
ATOM 693 C CA . LYS A 1 90 ? -7.089 0.702 -4.244 1.00 91.75 90 LYS A CA 1
ATOM 694 C C . LYS A 1 90 ? -6.153 0.962 -3.075 1.00 91.75 90 LYS A C 1
ATOM 696 O O . LYS A 1 90 ? -5.381 0.090 -2.684 1.00 91.75 90 LYS A O 1
ATOM 701 N N . ASN A 1 91 ? -6.225 2.160 -2.515 1.00 94.25 91 ASN A N 1
ATOM 702 C CA . ASN A 1 91 ? -5.314 2.628 -1.484 1.00 94.25 91 ASN A CA 1
ATOM 703 C C . ASN A 1 91 ? -6.068 2.787 -0.173 1.00 94.25 91 ASN A C 1
ATOM 705 O O . ASN A 1 91 ? -6.936 3.648 -0.034 1.00 94.25 91 ASN A O 1
ATOM 709 N N . LEU A 1 92 ? -5.732 1.939 0.788 1.00 96.38 92 LEU A N 1
ATOM 710 C CA . LEU A 1 92 ? -6.214 2.028 2.151 1.00 96.38 92 LEU A CA 1
ATOM 711 C C . LEU A 1 92 ? -5.329 3.011 2.918 1.00 96.38 92 LEU A C 1
ATOM 713 O O . LEU A 1 92 ? -4.104 2.868 2.932 1.00 96.38 92 LEU A O 1
ATOM 717 N N . TYR A 1 93 ? -5.932 3.996 3.575 1.00 97.06 93 TYR A N 1
ATOM 718 C CA . TYR A 1 93 ? -5.198 5.037 4.292 1.00 97.06 93 TYR A CA 1
ATOM 719 C C . TYR A 1 93 ? -5.873 5.416 5.612 1.00 97.06 93 TYR A C 1
ATOM 721 O O . TYR A 1 93 ? -7.047 5.131 5.846 1.00 97.06 93 TYR A O 1
ATOM 729 N N . CYS A 1 94 ? -5.117 6.062 6.502 1.00 97.69 94 CYS A N 1
ATOM 730 C CA . CYS A 1 94 ? -5.659 6.620 7.738 1.00 97.69 94 CYS A CA 1
ATOM 731 C C . CYS A 1 94 ? -6.182 8.040 7.499 1.00 97.69 94 CYS A C 1
ATOM 733 O O . CYS A 1 94 ? -5.388 8.951 7.268 1.00 97.69 94 CYS A O 1
ATOM 735 N N . LYS A 1 95 ? -7.493 8.261 7.644 1.00 97.31 95 LYS A N 1
ATOM 736 C CA . LYS A 1 95 ? -8.138 9.564 7.389 1.00 97.31 95 LYS A CA 1
ATOM 737 C C . LYS A 1 95 ? -7.797 10.665 8.399 1.00 97.31 95 LYS A C 1
ATOM 739 O O . LYS A 1 95 ? -8.129 11.820 8.175 1.00 97.31 95 LYS A O 1
ATOM 744 N N . LEU A 1 96 ? -7.150 10.316 9.516 1.00 97.12 96 LEU A N 1
ATOM 745 C CA . LEU A 1 96 ? -6.719 11.286 10.529 1.00 97.12 96 LEU A CA 1
ATOM 746 C C . LEU A 1 96 ? -5.370 11.932 10.205 1.00 97.12 96 LEU A C 1
ATOM 748 O O . LEU A 1 96 ? -5.178 13.109 10.477 1.00 97.12 96 LEU A O 1
ATOM 752 N N . CYS A 1 97 ? -4.418 11.153 9.685 1.00 96.38 97 CYS A N 1
ATOM 753 C CA . CYS A 1 97 ? -3.049 11.614 9.426 1.00 96.38 97 CYS A CA 1
ATOM 754 C C . CYS A 1 97 ? -2.616 11.434 7.969 1.00 96.38 97 CYS A C 1
ATOM 756 O O . CYS A 1 97 ? -1.429 11.527 7.671 1.00 96.38 97 CYS A O 1
ATOM 758 N N . ASN A 1 98 ? -3.560 11.093 7.088 1.00 96.31 98 ASN A N 1
ATOM 759 C CA . ASN A 1 98 ? -3.371 10.907 5.651 1.00 96.31 98 ASN A CA 1
ATOM 760 C C . ASN A 1 98 ? -2.217 9.955 5.290 1.00 96.31 98 ASN A C 1
ATOM 762 O O . ASN A 1 98 ? -1.602 10.076 4.242 1.00 96.31 98 ASN A O 1
ATOM 766 N N . THR A 1 99 ? -1.898 8.990 6.159 1.00 94.62 99 THR A N 1
ATOM 767 C CA . THR A 1 99 ? -0.875 7.976 5.865 1.00 94.62 99 THR A CA 1
ATOM 768 C C . THR A 1 99 ? -1.472 6.888 4.983 1.00 94.62 99 THR A C 1
ATOM 770 O O . THR A 1 99 ? -2.375 6.181 5.442 1.00 94.62 99 THR A O 1
ATOM 773 N N . ALA A 1 100 ? -0.945 6.725 3.768 1.00 94.06 100 ALA A N 1
ATOM 774 C CA . ALA A 1 100 ? -1.187 5.555 2.928 1.00 94.06 100 ALA A CA 1
ATOM 775 C C . ALA A 1 100 ? -0.631 4.305 3.621 1.00 94.06 100 ALA A C 1
ATOM 777 O O . ALA A 1 100 ? 0.538 4.268 3.989 1.00 94.06 100 ALA A O 1
ATOM 778 N N . LEU A 1 101 ? -1.474 3.304 3.853 1.00 94.75 101 LEU A N 1
ATOM 779 C CA . LEU A 1 101 ? -1.104 2.098 4.594 1.00 94.75 101 LEU A CA 1
ATOM 780 C C . LEU A 1 101 ? -0.841 0.929 3.655 1.00 94.75 101 LEU A C 1
ATOM 782 O O . LEU A 1 101 ? 0.213 0.304 3.728 1.00 94.75 101 LEU A O 1
ATOM 786 N N . MET A 1 102 ? -1.809 0.631 2.794 1.00 94.75 102 MET A N 1
ATOM 787 C CA . MET A 1 102 ? -1.773 -0.515 1.895 1.00 94.75 102 MET A CA 1
ATOM 788 C C . MET A 1 102 ? -2.308 -0.127 0.531 1.00 94.75 102 MET A C 1
ATOM 790 O O . MET A 1 102 ? -3.316 0.569 0.423 1.00 94.75 102 MET A O 1
ATOM 794 N N . LYS A 1 103 ? -1.660 -0.651 -0.499 1.00 92.31 103 LYS A N 1
ATOM 795 C CA . LYS A 1 103 ? -2.091 -0.600 -1.885 1.00 92.31 103 LYS A CA 1
ATOM 796 C C . LYS A 1 103 ? -2.445 -2.016 -2.324 1.00 92.31 103 LYS A C 1
ATOM 798 O O . LYS A 1 103 ? -1.619 -2.925 -2.239 1.00 92.31 103 LYS A O 1
ATOM 803 N N . CYS A 1 104 ? -3.666 -2.190 -2.805 1.00 89.75 104 CYS A N 1
ATOM 804 C CA . CYS A 1 104 ? -4.123 -3.393 -3.484 1.00 89.75 104 CYS A CA 1
ATOM 805 C C . CYS A 1 104 ? -4.313 -3.062 -4.967 1.00 89.75 104 CYS A C 1
ATOM 807 O O . CYS A 1 104 ? -4.841 -2.001 -5.313 1.00 89.75 104 CYS A O 1
ATOM 809 N N . ILE A 1 105 ? -3.846 -3.944 -5.844 1.00 83.50 105 ILE A N 1
ATOM 810 C CA . ILE A 1 105 ? -4.043 -3.835 -7.289 1.00 83.50 105 ILE A CA 1
ATOM 811 C C . ILE A 1 105 ? -4.764 -5.104 -7.715 1.00 83.50 105 ILE A C 1
ATOM 813 O O . ILE A 1 105 ? -4.320 -6.197 -7.375 1.00 83.50 105 ILE A O 1
ATOM 817 N N . ASP A 1 106 ? -5.864 -4.965 -8.450 1.00 78.38 106 ASP A N 1
ATOM 818 C CA . ASP A 1 106 ? -6.692 -6.112 -8.842 1.00 78.38 106 ASP A CA 1
ATOM 819 C C . ASP A 1 106 ? -5.909 -7.100 -9.731 1.00 78.38 106 ASP A C 1
ATOM 821 O O . ASP A 1 106 ? -6.123 -8.305 -9.642 1.00 78.38 106 ASP A O 1
ATOM 825 N N . ALA A 1 107 ? -4.897 -6.620 -10.467 1.00 75.62 107 ALA A N 1
ATOM 826 C CA . ALA A 1 107 ? -3.942 -7.450 -11.209 1.00 75.62 107 ALA A CA 1
ATOM 827 C C . ALA A 1 107 ? -3.151 -8.440 -10.329 1.00 75.62 107 ALA A C 1
ATOM 829 O O . AL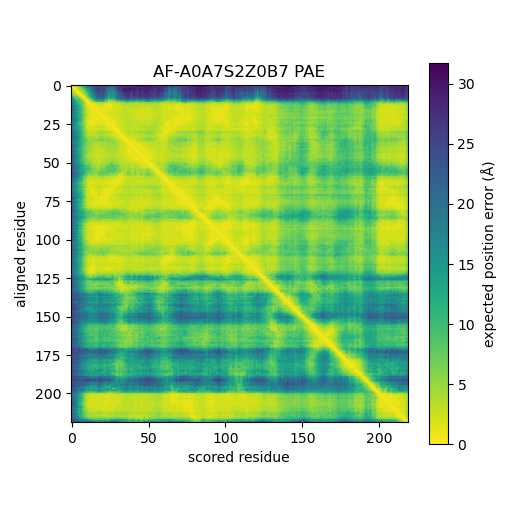A A 1 107 ? -2.620 -9.421 -10.838 1.00 75.62 107 ALA A O 1
ATOM 830 N N . TYR A 1 108 ? -3.073 -8.208 -9.015 1.00 78.81 108 TYR A N 1
ATOM 831 C CA . TYR A 1 108 ? -2.449 -9.137 -8.070 1.00 78.81 108 TYR A CA 1
ATOM 832 C C . TYR A 1 108 ? -3.399 -10.242 -7.611 1.00 78.81 108 TYR A C 1
ATOM 834 O O . TYR A 1 108 ? -2.961 -11.135 -6.890 1.00 78.81 108 TYR A O 1
ATOM 842 N N . GLN A 1 109 ? -4.683 -10.185 -7.983 1.00 76.31 109 GLN A N 1
ATOM 843 C CA . GLN A 1 109 ? -5.687 -11.225 -7.728 1.00 76.31 109 GLN A CA 1
ATOM 844 C C . GLN A 1 109 ? -5.780 -11.657 -6.254 1.00 76.31 109 GLN A C 1
ATOM 846 O O . GLN A 1 109 ? -5.984 -12.826 -5.943 1.00 76.31 109 GLN A O 1
ATOM 851 N N . GLY A 1 110 ? -5.579 -10.722 -5.321 1.00 80.50 110 GLY A N 1
ATOM 852 C CA . GLY A 1 110 ? -5.587 -11.032 -3.889 1.00 80.50 110 GLY A CA 1
ATOM 853 C C . GLY A 1 110 ? -4.410 -11.895 -3.423 1.00 80.50 110 GLY A C 1
ATOM 854 O O . GLY A 1 110 ? -4.477 -12.488 -2.354 1.00 80.50 110 GLY A O 1
ATOM 855 N N . ASN A 1 111 ? -3.323 -11.988 -4.191 1.00 80.56 111 ASN A N 1
ATOM 856 C CA . ASN A 1 111 ? -2.115 -12.683 -3.745 1.00 80.56 111 ASN A CA 1
ATOM 857 C C . ASN A 1 111 ? -1.299 -11.818 -2.787 1.00 80.56 111 ASN A C 1
ATOM 859 O O . ASN A 1 111 ? -0.742 -12.326 -1.810 1.00 80.56 111 ASN A O 1
ATOM 863 N N . VAL A 1 112 ? -1.212 -10.515 -3.073 1.00 89.12 112 VAL A N 1
ATOM 864 C CA . VAL A 1 112 ? -0.354 -9.588 -2.339 1.00 89.12 112 VAL A CA 1
ATOM 865 C C . VAL A 1 112 ? -0.971 -8.208 -2.137 1.00 89.12 112 VAL A C 1
ATOM 867 O O . VAL A 1 112 ? -1.762 -7.720 -2.944 1.00 89.12 112 VAL A O 1
ATOM 870 N N . VAL A 1 113 ? -0.520 -7.546 -1.074 1.00 92.25 113 VAL A N 1
ATOM 871 C CA . VAL A 1 113 ? -0.674 -6.108 -0.839 1.00 92.25 113 VAL A CA 1
ATOM 872 C C . VAL A 1 113 ? 0.700 -5.448 -0.791 1.00 92.25 113 VAL A C 1
ATOM 874 O O . VAL A 1 113 ? 1.654 -6.011 -0.250 1.00 92.25 113 VAL A O 1
ATOM 877 N N . ALA A 1 114 ? 0.798 -4.244 -1.348 1.00 92.06 114 ALA A N 1
ATOM 878 C CA . ALA A 1 114 ? 1.999 -3.421 -1.295 1.00 92.06 114 ALA A CA 1
ATOM 879 C C . ALA A 1 114 ? 1.888 -2.395 -0.159 1.00 92.06 114 ALA A C 1
ATOM 881 O O . ALA A 1 114 ? 0.847 -1.761 0.014 1.00 92.06 114 ALA A O 1
ATOM 882 N N . VAL A 1 115 ? 2.960 -2.208 0.607 1.00 92.69 115 VAL A N 1
ATOM 883 C CA . VAL A 1 115 ? 3.033 -1.240 1.714 1.00 92.69 115 VAL A CA 1
ATOM 884 C C . VAL A 1 115 ? 4.303 -0.412 1.619 1.00 92.69 115 VAL A C 1
ATOM 886 O O . VAL A 1 115 ? 5.300 -0.866 1.061 1.00 92.69 115 VAL A O 1
ATOM 889 N N . ASP A 1 116 ? 4.293 0.786 2.201 1.00 90.44 116 ASP A N 1
ATOM 890 C CA . ASP A 1 116 ? 5.533 1.533 2.403 1.00 90.44 116 ASP A CA 1
ATOM 891 C C . ASP A 1 116 ? 6.405 0.819 3.442 1.00 90.44 116 ASP A C 1
ATOM 893 O O . ASP A 1 116 ? 6.017 0.677 4.609 1.00 90.44 116 ASP A O 1
ATOM 897 N N . PHE A 1 117 ? 7.610 0.415 3.035 1.00 87.38 117 PHE A N 1
ATOM 898 C CA . PHE A 1 117 ? 8.586 -0.226 3.915 1.00 87.38 117 PHE A CA 1
ATOM 899 C C . PHE A 1 117 ? 8.900 0.611 5.169 1.00 87.38 117 PHE A C 1
ATOM 901 O O . PHE A 1 117 ? 9.250 0.060 6.217 1.00 87.38 117 PHE A O 1
ATOM 908 N N . GLN A 1 118 ? 8.769 1.944 5.101 1.00 87.62 118 GLN A N 1
ATOM 909 C CA . GLN A 1 118 ? 9.034 2.826 6.240 1.00 87.62 118 GLN A CA 1
ATOM 910 C C . GLN A 1 118 ? 8.003 2.694 7.365 1.00 87.62 118 GLN A C 1
ATOM 912 O O . GLN A 1 118 ? 8.293 3.076 8.503 1.00 87.62 118 GLN A O 1
ATOM 917 N N . LEU A 1 119 ? 6.809 2.183 7.062 1.00 91.25 119 LEU A N 1
ATOM 918 C CA . LEU A 1 119 ? 5.703 2.056 8.011 1.00 91.25 119 LEU A CA 1
ATOM 919 C C . LEU A 1 119 ? 5.673 0.697 8.724 1.00 91.25 119 LEU A C 1
ATOM 921 O O . LEU A 1 119 ? 4.848 0.498 9.623 1.00 91.25 119 LEU A O 1
ATOM 925 N N . VAL A 1 120 ? 6.560 -0.222 8.336 1.00 92.69 120 VAL A N 1
ATOM 926 C CA . VAL A 1 120 ? 6.606 -1.597 8.839 1.00 92.69 120 VAL A CA 1
ATOM 927 C C . VAL A 1 120 ? 7.603 -1.742 9.992 1.00 92.69 120 VAL A C 1
ATOM 929 O O . VAL A 1 120 ? 8.679 -1.144 10.004 1.00 92.69 120 VAL A O 1
ATOM 932 N N . THR A 1 121 ? 7.247 -2.530 11.008 1.00 92.25 121 THR A N 1
ATOM 933 C CA . THR A 1 121 ? 8.102 -2.840 12.163 1.00 92.25 121 THR A CA 1
ATOM 934 C C . THR A 1 121 ? 7.938 -4.308 12.604 1.00 92.25 121 THR A C 1
ATOM 936 O O . THR A 1 121 ? 6.807 -4.743 12.805 1.00 92.25 121 THR A O 1
ATOM 939 N N . PRO A 1 122 ? 9.024 -5.071 12.837 1.00 89.19 122 PRO A N 1
ATOM 940 C CA . PRO A 1 122 ? 10.408 -4.680 12.587 1.00 89.19 122 PRO A CA 1
ATOM 941 C C . PRO A 1 122 ? 10.657 -4.478 11.089 1.00 89.19 122 PRO A C 1
ATOM 943 O O . PRO A 1 122 ? 9.989 -5.084 10.250 1.00 89.19 122 PRO A O 1
ATOM 946 N N . LYS A 1 123 ? 11.605 -3.596 10.764 1.00 82.56 123 LYS A N 1
ATOM 947 C CA . LYS A 1 123 ? 12.147 -3.540 9.406 1.00 82.56 123 LYS A CA 1
ATOM 948 C C . LYS A 1 123 ? 12.920 -4.835 9.179 1.00 82.56 123 LYS A C 1
ATOM 950 O O . LYS A 1 123 ? 13.587 -5.301 10.099 1.00 82.56 123 LYS A O 1
ATOM 955 N N . ARG A 1 124 ? 12.788 -5.432 7.997 1.00 76.50 124 ARG A N 1
ATOM 956 C CA . ARG A 1 124 ? 13.575 -6.615 7.651 1.00 76.50 124 ARG A CA 1
ATOM 957 C C . ARG A 1 124 ? 14.915 -6.187 7.060 1.00 76.50 124 ARG A C 1
ATOM 959 O O . ARG A 1 124 ? 14.945 -5.282 6.223 1.00 76.50 124 ARG A O 1
ATOM 966 N N . ASP A 1 125 ? 15.985 -6.856 7.464 1.00 63.75 125 ASP A N 1
ATOM 967 C CA . ASP A 1 125 ? 17.330 -6.601 6.937 1.00 63.75 125 ASP A CA 1
ATOM 968 C C . ASP A 1 125 ? 17.470 -7.102 5.488 1.00 63.75 125 ASP A C 1
ATOM 970 O O . ASP A 1 125 ? 18.139 -6.469 4.680 1.00 63.75 125 ASP A O 1
ATOM 974 N N . ASP A 1 126 ? 16.723 -8.148 5.112 1.00 65.75 126 ASP A N 1
ATOM 975 C CA . ASP A 1 126 ? 16.618 -8.682 3.742 1.00 65.75 126 ASP A CA 1
ATOM 976 C C . ASP A 1 126 ? 15.665 -7.881 2.837 1.00 65.75 126 ASP A C 1
ATOM 978 O O . ASP A 1 126 ? 15.220 -8.356 1.793 1.00 65.75 126 ASP A O 1
ATOM 982 N N . SER A 1 127 ? 15.319 -6.651 3.225 1.00 64.56 127 SER A N 1
ATOM 983 C CA . SER A 1 127 ? 14.326 -5.866 2.496 1.00 64.56 127 SER A CA 1
ATOM 984 C C . SER A 1 127 ? 14.820 -5.328 1.145 1.00 64.56 127 SER A C 1
ATOM 986 O O . SER A 1 127 ? 14.124 -4.519 0.523 1.00 64.56 127 SER A O 1
ATOM 988 N N . THR A 1 128 ? 16.022 -5.686 0.694 1.00 73.25 128 THR A N 1
ATOM 989 C CA . THR A 1 128 ? 16.614 -5.217 -0.567 1.00 73.25 128 THR A CA 1
ATOM 990 C C . THR A 1 128 ? 15.616 -5.373 -1.719 1.00 73.25 128 THR A C 1
ATOM 992 O O . THR A 1 128 ? 15.040 -6.452 -1.881 1.00 73.25 128 THR A O 1
ATOM 995 N N . PRO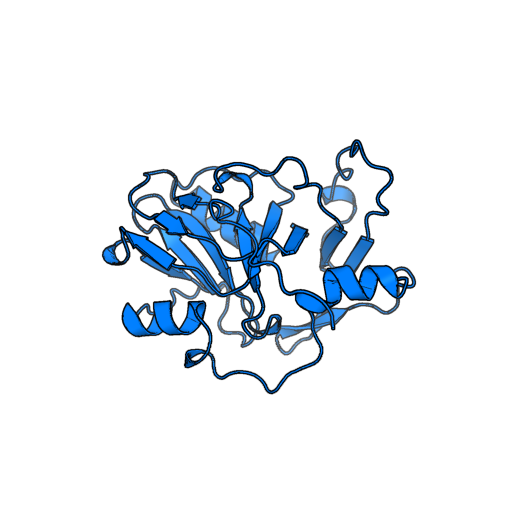 A 1 129 ? 15.327 -4.301 -2.479 1.00 74.62 129 PRO A N 1
ATOM 996 C CA . PRO A 1 129 ? 14.456 -4.416 -3.635 1.00 74.62 129 PRO A CA 1
ATOM 997 C C . PRO A 1 129 ? 15.038 -5.393 -4.655 1.00 74.62 129 PRO A C 1
ATOM 999 O O . PRO A 1 129 ? 16.199 -5.276 -5.024 1.00 74.62 129 PRO A O 1
ATOM 1002 N N . VAL A 1 130 ? 14.220 -6.335 -5.116 1.00 73.00 130 VAL A N 1
ATOM 1003 C CA . VAL A 1 130 ? 14.609 -7.329 -6.134 1.00 73.00 130 VAL A CA 1
ATOM 1004 C C . VAL A 1 130 ? 14.392 -6.812 -7.558 1.00 73.00 130 VAL A C 1
ATOM 1006 O O . VAL A 1 130 ? 14.747 -7.465 -8.532 1.00 73.00 130 VAL A O 1
ATOM 1009 N N . GLY A 1 131 ? 13.772 -5.642 -7.693 1.00 74.94 131 GLY A N 1
ATOM 1010 C CA . GLY A 1 131 ? 13.455 -5.060 -8.982 1.00 74.94 131 GLY A CA 1
ATOM 1011 C C . GLY A 1 131 ? 12.886 -3.656 -8.883 1.00 74.94 131 GLY A C 1
ATOM 1012 O O . GLY A 1 131 ? 12.617 -3.123 -7.797 1.00 74.94 131 GLY A O 1
ATOM 1013 N N . ARG A 1 132 ? 12.678 -3.085 -10.060 1.00 77.44 132 ARG A N 1
ATOM 1014 C CA . ARG A 1 132 ? 12.127 -1.769 -10.311 1.00 77.44 132 ARG A CA 1
ATOM 1015 C C . ARG A 1 132 ? 10.965 -1.889 -11.290 1.00 77.44 132 ARG A C 1
ATOM 1017 O O . ARG A 1 132 ? 11.100 -2.507 -12.337 1.00 77.44 132 ARG A O 1
ATOM 1024 N N . LEU A 1 133 ? 9.832 -1.289 -10.951 1.00 77.69 133 LEU A N 1
ATOM 1025 C CA . LEU A 1 133 ? 8.661 -1.206 -11.814 1.00 77.69 133 LEU A CA 1
ATOM 1026 C C . LEU A 1 133 ? 8.511 0.225 -12.323 1.00 77.69 133 LEU A C 1
ATOM 1028 O O . LEU A 1 133 ? 8.247 1.133 -11.529 1.00 77.69 133 LEU A O 1
ATOM 1032 N N . CYS A 1 134 ? 8.649 0.402 -13.632 1.00 72.00 134 CYS A N 1
ATOM 1033 C CA . CYS A 1 134 ? 8.505 1.674 -14.327 1.00 72.00 134 CYS A CA 1
ATOM 1034 C C . CYS A 1 134 ? 7.361 1.584 -15.341 1.00 72.00 134 CYS A C 1
ATOM 1036 O O . CYS A 1 134 ? 7.202 0.585 -16.042 1.00 72.00 134 CYS A O 1
ATOM 1038 N N . GLU A 1 135 ? 6.567 2.644 -15.448 1.00 68.56 135 GLU A N 1
ATOM 1039 C CA . GLU A 1 135 ? 5.763 2.851 -16.653 1.00 68.56 135 GLU A CA 1
ATOM 1040 C C . GLU A 1 135 ? 6.696 3.348 -17.761 1.00 68.56 135 GLU A C 1
ATOM 1042 O O . GLU A 1 135 ? 7.607 4.133 -17.496 1.00 68.56 135 GLU A O 1
ATOM 1047 N N . SER A 1 136 ? 6.503 2.872 -18.990 1.00 60.66 136 SER A N 1
ATOM 1048 C CA . SER A 1 136 ? 7.353 3.191 -20.147 1.00 60.66 136 SER A CA 1
ATOM 1049 C C . SER A 1 136 ? 7.430 4.687 -20.456 1.00 60.66 136 SER A C 1
ATOM 1051 O O . SER A 1 136 ? 8.375 5.136 -21.093 1.00 60.66 136 SER A O 1
ATOM 1053 N N . GLU A 1 137 ? 6.431 5.450 -20.016 1.00 60.94 137 GLU A N 1
ATOM 1054 C CA . GLU A 1 137 ? 6.337 6.898 -20.210 1.00 60.94 137 GLU A CA 1
ATOM 1055 C C . GLU A 1 137 ? 7.049 7.695 -19.104 1.00 60.94 137 GLU A C 1
ATOM 1057 O O . GLU A 1 137 ? 7.245 8.902 -19.249 1.00 60.94 137 GLU A O 1
ATOM 1062 N N . TYR A 1 138 ? 7.491 7.041 -18.021 1.00 64.12 138 TYR A N 1
ATOM 1063 C CA . TYR A 1 138 ? 8.199 7.734 -16.953 1.00 64.12 138 TYR A CA 1
ATOM 1064 C C . TYR A 1 138 ? 9.600 8.156 -17.433 1.00 64.12 138 TYR A C 1
ATOM 1066 O O . TYR A 1 138 ? 10.387 7.298 -17.846 1.00 64.12 138 TYR A O 1
ATOM 1074 N N . PRO A 1 139 ? 9.964 9.451 -17.354 1.00 63.34 139 PRO A N 1
ATOM 1075 C CA . PRO A 1 139 ? 11.229 9.935 -17.894 1.00 63.34 139 PRO A CA 1
ATOM 1076 C C . PRO A 1 139 ? 12.431 9.261 -17.219 1.00 63.34 139 PRO A C 1
ATOM 1078 O O . PRO A 1 139 ? 12.608 9.354 -16.001 1.00 63.34 139 PRO A O 1
ATOM 1081 N N . ALA A 1 140 ? 13.266 8.577 -18.006 1.00 63.59 140 ALA A N 1
ATOM 1082 C CA . ALA A 1 140 ? 14.409 7.820 -17.495 1.00 63.59 140 ALA A CA 1
ATOM 1083 C C . ALA A 1 140 ? 15.436 8.699 -16.755 1.00 63.59 140 ALA A C 1
ATOM 1085 O O . ALA A 1 140 ? 16.091 8.254 -15.817 1.00 63.59 140 ALA A O 1
ATOM 1086 N N . ASP A 1 141 ? 15.532 9.978 -17.113 1.00 65.19 141 ASP A N 1
ATOM 1087 C CA . ASP A 1 141 ? 16.359 10.982 -16.439 1.00 65.19 141 ASP A CA 1
ATOM 1088 C C . ASP A 1 141 ? 15.855 11.337 -15.028 1.00 65.19 141 ASP A C 1
ATOM 1090 O O . ASP A 1 141 ? 16.641 11.734 -14.166 1.00 65.19 141 ASP A O 1
ATOM 1094 N N . LYS A 1 142 ? 14.560 11.138 -14.750 1.00 65.69 142 LYS A N 1
ATOM 1095 C CA . LYS A 1 142 ? 13.956 11.336 -13.421 1.00 65.69 142 LYS A CA 1
ATOM 1096 C C . LYS A 1 142 ? 14.025 10.106 -12.530 1.00 65.69 142 LYS A C 1
ATOM 1098 O O . LYS A 1 142 ? 13.670 10.184 -11.353 1.00 65.69 142 LYS A O 1
ATOM 1103 N N . LEU A 1 143 ? 14.421 8.962 -13.077 1.00 62.06 143 LEU A N 1
ATOM 1104 C CA . LEU A 1 143 ? 14.456 7.712 -12.334 1.00 62.06 143 LEU A CA 1
ATOM 1105 C C . LEU A 1 143 ? 15.555 7.724 -11.257 1.00 62.06 143 LEU A C 1
ATOM 1107 O O . LEU A 1 143 ? 15.405 7.042 -10.244 1.00 62.06 143 LEU A O 1
ATOM 1111 N N . GLY A 1 144 ? 16.607 8.532 -11.402 1.00 61.53 144 GLY A N 1
ATOM 1112 C CA . GLY A 1 144 ? 17.762 8.479 -10.506 1.00 61.53 144 GLY A CA 1
ATOM 1113 C C . GLY A 1 144 ? 18.440 7.095 -10.517 1.00 61.53 144 GLY A C 1
ATOM 1114 O O . GLY A 1 144 ? 17.870 6.103 -10.994 1.00 61.53 144 GLY A O 1
ATOM 1115 N N . PRO A 1 145 ? 19.678 6.991 -10.014 1.00 60.44 145 PRO A N 1
ATOM 1116 C CA . PRO A 1 145 ? 20.311 5.691 -9.877 1.00 60.44 145 PRO A CA 1
ATOM 1117 C C . PRO A 1 145 ? 19.524 4.850 -8.869 1.00 60.44 145 PRO A C 1
ATOM 1119 O O . PRO A 1 145 ? 19.075 5.350 -7.832 1.00 60.44 145 PRO A O 1
ATOM 1122 N N . LEU A 1 146 ? 19.375 3.557 -9.163 1.00 58.97 146 LEU A N 1
ATOM 1123 C CA . LEU A 1 146 ? 19.064 2.604 -8.107 1.00 58.97 146 LEU A CA 1
ATOM 1124 C C . LEU A 1 146 ? 20.169 2.736 -7.050 1.00 58.97 146 LEU A C 1
ATOM 1126 O O . LEU A 1 146 ? 21.342 2.811 -7.419 1.00 58.97 146 LEU A O 1
ATOM 1130 N N . PRO A 1 147 ? 19.832 2.831 -5.758 1.00 56.75 147 PRO A N 1
ATOM 1131 C CA . PRO A 1 147 ? 20.856 2.905 -4.7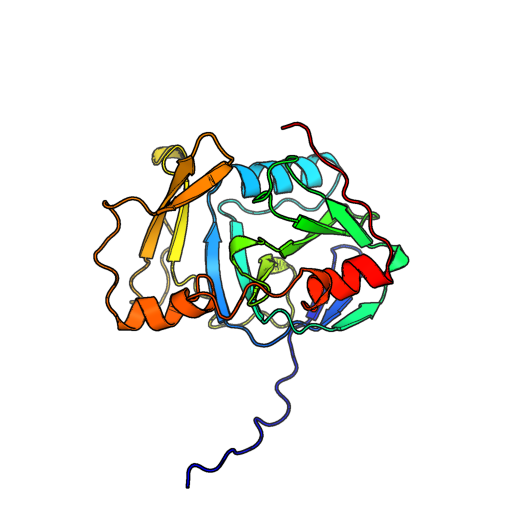30 1.00 56.75 147 PRO A CA 1
ATOM 1132 C C . PRO A 1 147 ? 21.797 1.701 -4.835 1.00 56.75 147 PRO A C 1
ATOM 1134 O O . PRO A 1 147 ? 21.351 0.597 -5.139 1.00 56.75 147 PRO A O 1
ATOM 1137 N N . GLU A 1 148 ? 23.091 1.913 -4.595 1.00 56.44 148 GLU A N 1
ATOM 1138 C CA . GLU A 1 148 ? 24.059 0.818 -4.565 1.00 56.44 148 GLU A CA 1
ATOM 1139 C C . GLU A 1 148 ? 23.665 -0.155 -3.451 1.00 56.44 148 GLU A C 1
ATOM 1141 O O . GLU A 1 148 ? 23.669 0.182 -2.262 1.00 56.44 148 GLU A O 1
ATOM 1146 N N . TRP A 1 149 ? 23.246 -1.355 -3.843 1.00 58.28 149 TRP A N 1
ATOM 1147 C CA . TRP A 1 149 ? 22.797 -2.367 -2.904 1.00 58.28 149 TRP A CA 1
ATOM 1148 C C . TRP A 1 149 ? 23.966 -3.264 -2.502 1.00 58.28 149 TRP A C 1
ATOM 1150 O O . TRP A 1 149 ? 24.753 -3.658 -3.358 1.00 58.28 149 TRP A O 1
ATOM 1160 N N . PRO A 1 150 ? 24.079 -3.644 -1.217 1.00 48.44 150 PRO A N 1
ATOM 1161 C CA . PRO A 1 150 ? 25.207 -4.436 -0.720 1.00 48.44 150 PRO A CA 1
ATOM 1162 C C . PRO A 1 150 ? 25.202 -5.898 -1.204 1.00 48.44 150 PRO A C 1
ATOM 1164 O O . PRO A 1 150 ? 26.023 -6.691 -0.751 1.00 48.44 150 PRO A O 1
ATOM 1167 N N . TYR A 1 151 ? 24.275 -6.270 -2.088 1.00 50.09 151 TYR A N 1
ATOM 1168 C CA . TYR A 1 151 ? 24.104 -7.624 -2.595 1.00 50.09 151 TYR A CA 1
ATOM 1169 C C . TYR A 1 151 ? 24.197 -7.617 -4.121 1.00 50.09 151 TYR A C 1
ATOM 1171 O O . TYR A 1 151 ? 23.564 -6.787 -4.770 1.00 50.09 151 TYR A O 1
ATOM 1179 N N . GLU A 1 152 ? 24.913 -8.590 -4.688 1.00 53.69 152 GLU A N 1
ATOM 1180 C CA . GLU A 1 152 ? 25.024 -8.860 -6.134 1.00 53.69 152 GLU A CA 1
ATOM 1181 C C . GLU A 1 152 ? 23.714 -9.418 -6.726 1.00 53.69 152 GLU A C 1
ATOM 1183 O O . GLU A 1 152 ? 23.713 -10.332 -7.545 1.00 53.69 152 GLU A O 1
ATOM 1188 N N . THR A 1 153 ? 22.557 -8.942 -6.261 1.00 53.38 153 THR A N 1
ATOM 1189 C CA . THR A 1 153 ? 21.272 -9.401 -6.788 1.00 53.38 153 THR A CA 1
ATOM 1190 C C . THR A 1 153 ? 20.982 -8.616 -8.064 1.00 53.38 153 THR A C 1
ATOM 1192 O O . THR A 1 153 ? 20.939 -7.382 -8.000 1.00 53.38 153 THR A O 1
ATOM 1195 N N . PRO A 1 154 ? 20.778 -9.279 -9.218 1.00 57.00 154 PRO A N 1
ATOM 1196 C CA . PRO A 1 154 ? 20.380 -8.592 -10.436 1.00 57.00 154 PRO A CA 1
ATOM 1197 C C . PRO A 1 154 ? 19.117 -7.786 -10.143 1.00 57.00 154 PRO A C 1
ATOM 1199 O O . PRO A 1 154 ? 18.112 -8.344 -9.699 1.00 57.00 154 PRO A O 1
ATOM 1202 N N . THR A 1 155 ? 19.169 -6.468 -10.335 1.00 63.22 155 THR A N 1
ATOM 1203 C CA . THR A 1 155 ? 17.954 -5.663 -10.232 1.00 63.22 155 THR A CA 1
ATOM 1204 C C . THR A 1 155 ? 17.228 -5.766 -11.558 1.00 63.22 155 THR A C 1
ATOM 1206 O O . THR A 1 155 ? 17.757 -5.350 -12.585 1.00 63.22 155 THR A O 1
ATOM 1209 N N . LEU A 1 156 ? 16.028 -6.339 -11.544 1.00 67.81 156 LEU A N 1
ATOM 1210 C CA . LEU A 1 156 ? 15.201 -6.397 -12.742 1.00 67.81 156 LEU A CA 1
ATOM 1211 C C . LEU A 1 156 ? 14.475 -5.080 -12.957 1.00 67.81 156 LEU A C 1
ATOM 1213 O O . LEU A 1 156 ? 13.799 -4.600 -12.049 1.00 67.81 156 LEU A O 1
ATOM 1217 N N . GLU A 1 157 ? 14.571 -4.527 -14.159 1.00 71.25 157 GLU A N 1
ATOM 1218 C CA . GLU A 1 157 ? 13.735 -3.410 -14.581 1.00 71.25 157 GLU A CA 1
ATOM 1219 C C . GLU A 1 157 ? 12.566 -3.936 -15.412 1.00 71.25 157 GLU A C 1
ATOM 1221 O O . GLU A 1 157 ? 12.742 -4.586 -16.441 1.00 71.25 157 GLU A O 1
ATOM 1226 N N . PHE A 1 158 ? 11.354 -3.672 -14.930 1.00 72.12 158 PHE A N 1
ATOM 1227 C CA . PHE A 1 158 ? 10.118 -4.013 -15.613 1.00 72.12 158 PHE A CA 1
ATOM 1228 C C . PHE A 1 158 ? 9.495 -2.741 -16.166 1.00 72.12 158 PHE A C 1
ATOM 1230 O O . PHE A 1 158 ? 9.171 -1.823 -15.405 1.00 72.12 158 PHE A O 1
ATOM 1237 N N . HIS A 1 159 ? 9.290 -2.719 -17.477 1.00 71.31 159 HIS A N 1
ATOM 1238 C CA . HIS A 1 159 ? 8.626 -1.629 -18.172 1.00 71.31 159 HIS A CA 1
ATOM 1239 C C . HIS A 1 159 ? 7.220 -2.062 -18.570 1.00 71.31 159 HIS A C 1
ATOM 1241 O O . HIS A 1 159 ? 7.022 -3.110 -19.186 1.00 71.31 159 HIS A O 1
ATOM 1247 N N . PHE A 1 160 ? 6.234 -1.250 -18.208 1.00 71.44 160 PHE A N 1
ATOM 1248 C CA . PHE A 1 160 ? 4.836 -1.487 -18.545 1.00 71.44 160 PHE A CA 1
ATOM 1249 C C . PHE A 1 160 ? 4.293 -0.348 -19.396 1.00 71.44 160 PHE A C 1
ATOM 1251 O O . PHE A 1 160 ? 4.536 0.819 -19.099 1.00 71.44 160 PHE A O 1
ATOM 1258 N N . VAL A 1 161 ? 3.513 -0.698 -20.414 1.00 71.12 161 VAL A N 1
ATOM 1259 C CA . VAL A 1 161 ? 2.706 0.243 -21.193 1.00 71.12 161 VAL A CA 1
ATOM 1260 C C . VAL A 1 161 ? 1.267 0.147 -20.710 1.00 71.12 161 VAL A C 1
ATOM 1262 O O . VAL A 1 161 ? 0.711 -0.951 -20.582 1.00 71.12 161 VAL A O 1
ATOM 1265 N N . ARG A 1 162 ? 0.656 1.307 -20.468 1.00 72.00 162 ARG A N 1
ATOM 1266 C CA . ARG A 1 162 ? -0.772 1.416 -20.189 1.00 72.00 162 ARG A CA 1
ATOM 1267 C C . ARG A 1 162 ? -1.542 1.490 -21.505 1.00 72.00 162 ARG A C 1
ATOM 1269 O O . ARG A 1 162 ? -1.337 2.385 -22.319 1.00 72.00 162 ARG A O 1
ATOM 1276 N N . ASN A 1 163 ? -2.446 0.546 -21.715 1.00 75.19 163 ASN A N 1
ATOM 1277 C CA . ASN A 1 163 ? -3.354 0.542 -22.852 1.00 75.19 163 ASN A CA 1
ATOM 1278 C C . ASN A 1 163 ? -4.444 1.612 -22.677 1.00 75.19 163 ASN A C 1
ATOM 1280 O O . ASN A 1 163 ? -4.742 2.060 -21.569 1.00 75.19 163 ASN A O 1
ATOM 1284 N N . LYS A 1 164 ? -5.109 1.985 -23.779 1.00 74.12 164 LYS A N 1
ATOM 1285 C CA . LYS A 1 164 ? -6.210 2.972 -23.769 1.00 74.12 164 LYS A CA 1
ATOM 1286 C C . LYS A 1 164 ? -7.382 2.579 -22.862 1.00 74.12 164 LYS A C 1
ATOM 1288 O O . LYS A 1 164 ? -8.107 3.450 -22.395 1.00 74.12 164 LYS A O 1
ATOM 1293 N N . ASP A 1 165 ? -7.574 1.284 -22.634 1.00 73.81 165 ASP A N 1
ATOM 1294 C CA . ASP A 1 165 ? -8.601 0.737 -21.741 1.00 73.81 165 ASP A CA 1
ATOM 1295 C C . ASP A 1 165 ? -8.182 0.731 -20.255 1.00 73.81 165 ASP A C 1
ATOM 1297 O O . ASP A 1 165 ? -8.966 0.335 -19.392 1.00 73.81 165 ASP A O 1
ATOM 1301 N N . GLY A 1 166 ? -6.963 1.189 -19.943 1.00 68.56 166 GLY A N 1
ATOM 1302 C CA . GLY A 1 166 ? -6.401 1.222 -18.595 1.00 68.56 166 GLY A CA 1
ATOM 1303 C C . GLY A 1 166 ? -5.711 -0.069 -18.156 1.00 68.56 166 GLY A C 1
ATOM 1304 O O . GLY A 1 166 ? -5.203 -0.125 -17.035 1.00 68.56 166 GLY A O 1
ATOM 1305 N N . THR A 1 167 ? -5.681 -1.105 -19.000 1.00 70.19 167 THR A N 1
ATOM 1306 C CA . THR A 1 167 ? -4.923 -2.330 -18.715 1.00 70.19 167 THR A CA 1
ATOM 1307 C C . THR A 1 167 ? -3.422 -2.090 -18.876 1.00 70.19 167 THR A C 1
ATOM 1309 O O . THR A 1 167 ? -2.996 -1.213 -19.624 1.00 70.19 167 THR A O 1
ATOM 1312 N N . MET A 1 168 ? -2.604 -2.860 -18.160 1.00 66.56 168 MET A N 1
ATOM 1313 C CA . MET A 1 168 ? -1.143 -2.754 -18.193 1.00 66.56 168 MET A CA 1
ATOM 1314 C C . MET A 1 168 ? -0.560 -3.983 -18.888 1.00 66.56 168 MET A C 1
ATOM 1316 O O . MET A 1 168 ? -0.899 -5.110 -18.525 1.00 66.56 168 MET A O 1
ATOM 1320 N N . LYS A 1 169 ? 0.337 -3.780 -19.858 1.00 71.00 169 LYS A N 1
ATOM 1321 C CA . LYS A 1 169 ? 1.089 -4.857 -20.519 1.00 71.00 169 LYS A CA 1
ATOM 1322 C C . LYS A 1 169 ? 2.586 -4.606 -20.351 1.00 71.00 169 LYS A C 1
ATOM 1324 O O . LYS A 1 169 ? 3.049 -3.492 -20.569 1.00 71.00 169 LYS A O 1
ATOM 1329 N N . MET A 1 170 ? 3.340 -5.634 -19.970 1.00 68.75 170 MET A N 1
ATOM 1330 C CA . MET A 1 170 ? 4.805 -5.566 -19.943 1.00 68.75 170 MET A CA 1
ATOM 1331 C C . MET A 1 170 ? 5.346 -5.432 -21.376 1.00 68.75 170 MET A C 1
ATOM 1333 O O . MET A 1 170 ? 4.825 -6.086 -22.286 1.00 68.75 170 MET A O 1
ATOM 1337 N N . THR A 1 171 ? 6.341 -4.573 -21.597 1.00 67.38 171 THR A N 1
ATOM 1338 C CA . THR A 1 171 ? 6.961 -4.404 -22.920 1.00 67.38 171 THR A CA 1
ATOM 1339 C C . THR A 1 171 ? 7.826 -5.612 -23.281 1.00 67.38 171 THR A C 1
ATOM 1341 O O . THR A 1 171 ? 8.367 -6.290 -22.412 1.00 67.38 171 THR A O 1
ATOM 1344 N N . GLU A 1 172 ? 7.961 -5.885 -24.581 1.00 57.22 172 GLU A N 1
ATOM 1345 C CA . GLU A 1 172 ? 8.820 -6.966 -25.100 1.00 57.22 172 GLU A CA 1
ATOM 1346 C C . GLU A 1 172 ? 10.321 -6.650 -24.958 1.00 57.22 172 GLU A C 1
ATOM 1348 O O . GLU A 1 172 ? 11.149 -7.539 -25.098 1.00 57.22 172 GLU A O 1
ATOM 1353 N N . GLU A 1 173 ? 10.672 -5.403 -24.627 1.00 55.50 173 GLU A N 1
ATOM 1354 C CA . GLU A 1 173 ? 12.049 -4.927 -24.420 1.00 55.50 173 GLU A CA 1
ATOM 1355 C C . GLU A 1 173 ? 12.583 -5.174 -22.996 1.00 55.50 173 GLU A C 1
ATOM 1357 O O . GLU A 1 173 ? 13.652 -4.682 -22.637 1.00 55.50 173 GLU A O 1
ATOM 1362 N N . GLY A 1 174 ? 11.850 -5.915 -22.161 1.00 51.47 174 GLY A N 1
ATOM 1363 C CA . GLY A 1 174 ? 12.357 -6.333 -20.857 1.00 51.47 174 GLY A CA 1
ATOM 1364 C C . GLY A 1 174 ? 13.549 -7.290 -20.998 1.00 51.47 174 GLY A C 1
ATOM 1365 O O . GLY A 1 174 ? 13.620 -8.031 -21.982 1.00 51.47 174 GLY A O 1
ATOM 1366 N N . PRO A 1 175 ? 14.484 -7.321 -20.029 1.00 51.00 175 PRO A N 1
ATOM 1367 C CA . PRO A 1 175 ? 15.510 -8.359 -20.007 1.00 51.00 175 PRO A CA 1
ATOM 1368 C C . PRO A 1 175 ? 14.836 -9.735 -20.058 1.00 51.00 175 PRO A C 1
ATOM 1370 O O . PRO A 1 175 ? 13.772 -9.912 -19.457 1.00 51.00 175 PRO A O 1
ATOM 1373 N N . GLU A 1 176 ? 15.437 -10.709 -20.753 1.00 53.00 176 GLU A N 1
ATOM 1374 C CA . GLU A 1 176 ? 15.002 -12.104 -20.638 1.00 53.00 176 GLU A CA 1
ATOM 1375 C C . GLU A 1 176 ? 15.004 -12.465 -19.149 1.00 53.00 176 GLU A C 1
ATOM 1377 O O . GLU A 1 176 ? 16.053 -12.555 -18.509 1.00 53.00 176 GLU A O 1
ATOM 1382 N N . VAL A 1 177 ? 13.810 -12.576 -18.564 1.00 55.94 177 VAL A N 1
ATOM 1383 C CA . VAL A 1 177 ? 13.679 -12.852 -17.139 1.00 55.94 177 VAL A CA 1
ATOM 1384 C C . VAL A 1 177 ? 14.046 -14.313 -16.960 1.00 55.94 177 VAL A C 1
ATOM 1386 O O . VAL A 1 177 ? 13.303 -15.195 -17.396 1.00 55.94 177 VAL A O 1
ATOM 1389 N N . GLU A 1 178 ? 15.196 -14.579 -16.338 1.00 54.41 178 GLU A N 1
ATOM 1390 C CA . GLU A 1 178 ? 15.595 -15.952 -16.046 1.00 54.41 178 GLU A CA 1
ATOM 1391 C C . GLU A 1 178 ? 14.453 -16.678 -15.310 1.00 54.41 178 GLU A C 1
ATOM 1393 O O . GLU A 1 178 ? 13.795 -16.082 -14.448 1.00 54.41 178 GLU A O 1
ATOM 1398 N N . PRO A 1 179 ? 14.205 -17.970 -15.582 1.00 55.84 179 PRO A N 1
ATOM 1399 C CA . PRO A 1 179 ? 13.124 -18.719 -14.941 1.00 55.84 179 PRO A CA 1
ATOM 1400 C C . PRO A 1 179 ? 13.122 -18.620 -13.406 1.00 55.84 179 PRO A C 1
ATOM 1402 O O . PRO A 1 179 ? 12.059 -18.499 -12.800 1.00 55.84 179 PRO A O 1
ATOM 1405 N N . ALA A 1 180 ? 14.303 -18.572 -12.780 1.00 52.03 180 ALA A N 1
ATOM 1406 C CA . ALA A 1 180 ? 14.457 -18.392 -11.335 1.00 52.03 180 ALA A CA 1
ATOM 1407 C C . ALA A 1 180 ? 13.909 -17.044 -10.827 1.00 52.03 180 ALA A C 1
ATOM 1409 O O . ALA A 1 180 ? 13.408 -16.950 -9.711 1.00 52.03 180 ALA A O 1
ATOM 1410 N N . LEU A 1 181 ? 13.951 -15.994 -11.646 1.00 57.34 181 LEU A N 1
ATOM 1411 C CA . LEU A 1 181 ? 13.390 -14.684 -11.318 1.00 57.34 181 LEU A CA 1
ATOM 1412 C C . LEU A 1 181 ? 11.876 -14.631 -11.538 1.00 57.34 181 LEU A C 1
ATOM 1414 O O . LEU A 1 181 ? 11.171 -13.996 -10.750 1.00 57.34 181 LEU A O 1
ATOM 1418 N N . MET A 1 182 ? 11.357 -15.367 -12.525 1.00 60.81 182 MET A N 1
ATOM 1419 C CA . MET A 1 182 ? 9.913 -15.590 -12.661 1.00 60.81 182 MET A CA 1
ATOM 1420 C C . MET A 1 182 ? 9.328 -16.324 -11.448 1.00 60.81 182 MET A C 1
ATOM 1422 O O . MET A 1 182 ? 8.182 -16.070 -11.092 1.00 60.81 182 MET A O 1
ATOM 1426 N N . GLU A 1 183 ? 10.098 -17.154 -10.741 1.00 58.94 183 GLU A N 1
ATOM 1427 C CA . GLU A 1 183 ? 9.667 -17.734 -9.458 1.00 58.94 183 GLU A CA 1
ATOM 1428 C C . GLU A 1 183 ? 9.607 -16.702 -8.312 1.00 58.94 183 GLU A C 1
ATOM 1430 O O . GLU A 1 183 ? 8.821 -16.865 -7.377 1.00 58.94 183 GLU A O 1
ATOM 1435 N N . ILE A 1 184 ? 10.384 -15.612 -8.389 1.00 59.28 184 ILE A N 1
ATOM 1436 C CA . ILE A 1 184 ? 10.438 -14.545 -7.370 1.00 59.28 184 ILE A CA 1
ATOM 1437 C C . ILE A 1 184 ? 9.311 -13.523 -7.559 1.00 59.28 184 ILE A C 1
ATOM 1439 O O . ILE A 1 184 ? 8.703 -13.074 -6.580 1.00 59.28 184 ILE A O 1
ATOM 1443 N N . ILE A 1 185 ? 9.024 -13.138 -8.806 1.00 63.47 185 ILE A N 1
ATOM 1444 C CA . ILE A 1 185 ? 7.977 -12.151 -9.134 1.00 63.47 185 ILE A CA 1
ATOM 1445 C C . ILE A 1 185 ? 6.651 -12.799 -9.524 1.00 63.47 185 ILE A C 1
ATOM 1447 O O . ILE A 1 185 ? 5.601 -12.173 -9.396 1.00 63.47 185 ILE A O 1
ATOM 1451 N N . GLY A 1 186 ? 6.676 -14.058 -9.959 1.00 63.00 186 GLY A N 1
ATOM 1452 C CA . GLY A 1 186 ? 5.493 -14.843 -10.291 1.00 63.00 186 GLY A CA 1
ATOM 1453 C C . GLY A 1 186 ? 4.465 -14.867 -9.164 1.00 63.00 186 GLY A C 1
ATOM 1454 O O . GLY A 1 186 ? 3.292 -14.758 -9.454 1.00 63.00 186 GLY A O 1
ATOM 1455 N N . PRO A 1 187 ? 4.819 -14.893 -7.870 1.00 61.91 187 PRO A N 1
ATOM 1456 C CA . PRO A 1 187 ? 3.832 -14.754 -6.799 1.00 61.91 187 PRO A CA 1
ATOM 1457 C C . PRO A 1 187 ? 3.117 -13.388 -6.731 1.00 61.91 187 PRO A C 1
ATOM 1459 O O . PRO A 1 187 ? 2.063 -13.304 -6.105 1.00 61.91 187 PRO A O 1
ATOM 1462 N N . ILE A 1 188 ? 3.667 -12.326 -7.337 1.00 63.03 188 ILE A N 1
ATOM 1463 C CA . ILE A 1 188 ? 2.985 -11.026 -7.502 1.00 63.03 188 ILE A CA 1
ATOM 1464 C C . ILE A 1 188 ? 2.073 -11.057 -8.727 1.00 63.03 188 ILE A C 1
ATOM 1466 O O . ILE A 1 188 ? 0.922 -10.638 -8.644 1.00 63.03 188 ILE A O 1
ATOM 1470 N N . PHE A 1 189 ? 2.600 -11.536 -9.855 1.00 61.97 189 PHE A N 1
ATOM 1471 C CA . PHE A 1 189 ? 1.954 -11.489 -11.173 1.00 61.97 189 PHE A CA 1
ATOM 1472 C C . PHE A 1 189 ? 1.353 -12.839 -11.595 1.00 61.97 189 PHE A C 1
ATOM 1474 O O . PHE A 1 189 ? 1.250 -13.130 -12.784 1.00 61.97 189 PHE A O 1
ATOM 1481 N N . GLY A 1 190 ? 1.060 -13.703 -10.625 1.00 53.19 190 GLY A N 1
ATOM 1482 C CA . GLY A 1 190 ? 0.919 -15.142 -10.840 1.00 53.19 190 GLY A CA 1
ATOM 1483 C C . GLY A 1 190 ? -0.145 -15.518 -11.845 1.00 53.19 190 GLY A C 1
ATOM 1484 O O . GLY A 1 190 ? -1.153 -14.832 -11.989 1.00 53.19 190 GLY A O 1
ATOM 1485 N N . ALA A 1 191 ? 0.088 -16.650 -12.516 1.00 47.00 191 ALA A N 1
ATOM 1486 C CA . ALA A 1 191 ? -0.889 -17.245 -13.410 1.00 47.00 191 ALA A CA 1
ATOM 1487 C C . ALA A 1 191 ? -2.237 -17.391 -12.680 1.00 47.00 191 ALA A C 1
ATOM 1489 O O . ALA A 1 191 ? -2.251 -17.842 -11.527 1.00 47.00 191 ALA A O 1
ATOM 1490 N N . PRO A 1 192 ? -3.351 -17.025 -13.336 1.00 42.41 192 PRO A N 1
ATOM 1491 C CA . PRO A 1 192 ? -4.654 -16.936 -12.705 1.00 42.41 192 PRO A CA 1
ATOM 1492 C C . PRO A 1 192 ? -5.048 -18.285 -12.117 1.00 42.41 192 PRO A C 1
ATOM 1494 O O . PRO A 1 192 ? -5.382 -19.225 -12.836 1.00 42.41 192 PRO A O 1
ATOM 1497 N N . LYS A 1 193 ? -5.041 -18.381 -10.789 1.00 46.09 193 LYS A N 1
ATOM 1498 C CA . LYS A 1 193 ? -5.933 -19.309 -10.101 1.00 46.09 193 LYS A CA 1
ATOM 1499 C C . LYS A 1 193 ? -7.243 -18.552 -10.014 1.00 46.09 193 LYS A C 1
ATOM 1501 O O . LYS A 1 193 ? -7.320 -17.697 -9.150 1.00 46.09 193 LYS A O 1
ATOM 1506 N N . GLU A 1 194 ? -8.143 -18.780 -10.975 1.00 51.59 194 GLU A N 1
ATOM 1507 C CA . GLU A 1 194 ? -9.532 -18.280 -11.028 1.00 51.59 194 GLU A CA 1
ATOM 1508 C C . GLU A 1 194 ? -9.765 -16.992 -10.227 1.00 51.59 194 GLU A C 1
ATOM 1510 O O . GLU A 1 194 ? -9.893 -17.080 -9.011 1.00 51.59 194 GLU A O 1
ATOM 1515 N N . GLU A 1 195 ? -9.823 -15.824 -10.891 1.00 49.62 195 GLU A N 1
ATOM 1516 C CA . GLU A 1 195 ? -9.988 -14.510 -10.242 1.00 49.62 195 GLU A CA 1
ATOM 1517 C C . GLU A 1 195 ? -10.899 -14.596 -9.008 1.00 49.62 195 GLU A C 1
ATOM 1519 O O . GLU A 1 195 ? -12.123 -14.717 -9.148 1.00 49.62 195 GLU A O 1
ATOM 1524 N N . PRO A 1 196 ? -10.338 -14.560 -7.785 1.00 53.12 196 PRO A N 1
ATOM 1525 C CA . PRO A 1 196 ? -11.180 -14.559 -6.615 1.00 53.12 196 PRO A CA 1
ATOM 1526 C C . PRO A 1 196 ? -11.960 -13.250 -6.658 1.00 53.12 196 PRO A C 1
ATOM 1528 O O . PRO A 1 196 ? -11.373 -12.167 -6.740 1.00 53.12 196 PRO A O 1
ATOM 1531 N N . ALA A 1 197 ? -13.293 -13.338 -6.623 1.00 59.41 197 ALA A N 1
ATOM 1532 C CA . ALA A 1 197 ? -14.135 -12.159 -6.467 1.00 59.41 197 ALA A CA 1
ATOM 1533 C C . ALA A 1 197 ? -13.579 -11.324 -5.306 1.00 59.41 197 ALA A C 1
ATOM 1535 O O . ALA A 1 197 ? -13.185 -11.894 -4.295 1.00 59.41 197 ALA A O 1
ATOM 1536 N N . LEU A 1 198 ? -13.548 -9.993 -5.420 1.00 56.12 198 LEU A N 1
ATOM 1537 C CA . LEU A 1 198 ? -12.899 -9.119 -4.431 1.00 56.12 198 LEU A CA 1
ATOM 1538 C C . LEU A 1 198 ? -13.300 -9.453 -2.975 1.00 56.12 198 LEU A C 1
ATOM 1540 O O . LEU A 1 198 ? -12.467 -9.408 -2.082 1.00 56.12 198 LEU A O 1
ATOM 1544 N N . GLY A 1 199 ? -14.549 -9.872 -2.736 1.00 61.50 199 GLY A N 1
ATOM 1545 C CA . GLY A 1 199 ? -15.031 -10.307 -1.416 1.00 61.50 199 GLY A CA 1
ATOM 1546 C C . GLY A 1 199 ? -14.397 -11.591 -0.849 1.00 61.50 199 GLY A C 1
ATOM 1547 O O . GLY A 1 199 ? -14.610 -11.899 0.319 1.00 61.50 199 GLY A O 1
ATOM 1548 N N . ALA A 1 200 ? -13.628 -12.332 -1.644 1.00 77.44 200 ALA A N 1
ATOM 1549 C CA . ALA A 1 200 ? -12.901 -13.532 -1.243 1.00 77.44 200 ALA A CA 1
ATOM 1550 C C . ALA A 1 200 ? -11.465 -13.237 -0.775 1.00 77.44 200 ALA A C 1
ATOM 1552 O O . ALA A 1 200 ? -10.839 -14.116 -0.183 1.00 77.44 200 ALA A O 1
ATOM 1553 N N . THR A 1 201 ? -10.943 -12.024 -1.000 1.00 88.81 201 THR A N 1
ATOM 1554 C CA . THR A 1 201 ? -9.609 -11.629 -0.522 1.00 88.81 201 THR A CA 1
ATOM 1555 C C . THR A 1 201 ? -9.689 -10.982 0.864 1.00 88.81 201 THR A C 1
ATOM 1557 O O . THR A 1 20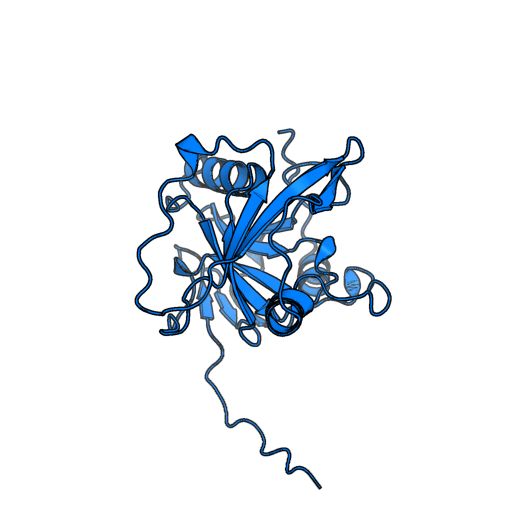1 ? -10.724 -10.422 1.242 1.00 88.81 201 THR A O 1
ATOM 1560 N N . THR A 1 202 ? -8.603 -11.029 1.645 1.00 92.69 202 THR A N 1
ATOM 1561 C CA . THR A 1 202 ? -8.585 -10.417 2.987 1.00 92.69 202 THR A CA 1
ATOM 1562 C C . THR A 1 202 ? -8.788 -8.905 2.904 1.00 92.69 202 THR A C 1
ATOM 1564 O O . THR A 1 202 ? -9.571 -8.340 3.674 1.00 92.69 202 THR A O 1
ATOM 1567 N N . PHE A 1 203 ? -8.159 -8.248 1.924 1.00 93.88 203 PHE A N 1
ATOM 1568 C CA . PHE A 1 203 ? -8.379 -6.835 1.640 1.00 93.88 203 PHE A CA 1
ATOM 1569 C C . PHE A 1 203 ? -9.836 -6.511 1.304 1.00 93.88 203 PHE A C 1
ATOM 1571 O O . PHE A 1 203 ? -10.414 -5.595 1.895 1.00 93.88 203 PHE A O 1
ATOM 1578 N N . GLY A 1 204 ? -10.450 -7.246 0.375 1.00 92.12 204 GLY A N 1
ATOM 1579 C CA . GLY A 1 204 ? -11.827 -6.964 -0.015 1.00 92.12 204 GLY A CA 1
ATOM 1580 C C . GLY A 1 204 ? -12.833 -7.271 1.091 1.00 92.12 204 GLY A C 1
ATOM 1581 O O . GLY A 1 204 ? -13.773 -6.497 1.278 1.00 92.12 204 GLY A O 1
ATOM 1582 N N . LYS A 1 205 ? -12.588 -8.311 1.900 1.00 93.88 205 LYS A N 1
ATOM 1583 C CA . LYS A 1 205 ? -13.365 -8.570 3.116 1.00 93.88 205 LYS A CA 1
ATOM 1584 C C . LYS A 1 205 ? -13.270 -7.406 4.102 1.00 93.88 205 LYS A C 1
ATOM 1586 O O . LYS A 1 205 ? -14.303 -6.948 4.574 1.00 93.88 205 LYS A O 1
ATOM 1591 N N . LEU A 1 206 ? -12.073 -6.869 4.360 1.00 95.50 206 LEU A N 1
ATOM 1592 C CA . LEU A 1 206 ? -11.913 -5.696 5.229 1.00 95.50 206 LEU A CA 1
ATOM 1593 C C . LEU A 1 206 ? -12.717 -4.491 4.713 1.00 95.50 206 LEU A C 1
ATOM 1595 O O . LEU A 1 206 ? -13.394 -3.821 5.492 1.00 95.50 206 LEU A O 1
ATOM 1599 N N . VAL A 1 207 ? -12.635 -4.208 3.408 1.00 95.19 207 VAL A N 1
ATOM 1600 C CA . VAL A 1 207 ? -13.376 -3.109 2.766 1.00 95.19 207 VAL A CA 1
ATOM 1601 C C . VAL A 1 207 ? -14.885 -3.292 2.935 1.00 95.19 207 VAL A C 1
ATOM 1603 O O . VAL A 1 207 ? -15.571 -2.333 3.290 1.00 95.19 207 VAL A O 1
ATOM 1606 N N . ALA A 1 208 ? -15.391 -4.512 2.733 1.00 94.88 208 ALA A N 1
ATOM 1607 C CA . ALA A 1 208 ? -16.805 -4.840 2.888 1.00 94.88 208 ALA A CA 1
ATOM 1608 C C . ALA A 1 208 ? -17.270 -4.753 4.353 1.00 94.88 208 ALA A C 1
ATOM 1610 O O . ALA A 1 208 ? -18.270 -4.092 4.637 1.00 94.88 208 ALA A O 1
ATOM 1611 N N . ASP A 1 209 ? -16.521 -5.351 5.285 1.00 95.94 209 ASP A N 1
ATOM 1612 C CA . ASP A 1 209 ? -16.839 -5.382 6.719 1.00 95.94 209 ASP A CA 1
ATOM 1613 C C . ASP A 1 209 ? -16.915 -3.965 7.310 1.00 95.94 209 ASP A C 1
ATOM 1615 O O . ASP A 1 209 ? -17.787 -3.659 8.127 1.00 95.94 209 ASP A O 1
ATOM 1619 N N . LEU A 1 210 ? -16.027 -3.072 6.860 1.00 96.38 210 LEU A N 1
ATOM 1620 C CA . LEU A 1 210 ? -15.987 -1.671 7.282 1.00 96.38 210 LEU A CA 1
ATOM 1621 C C . LEU A 1 210 ? -16.851 -0.736 6.422 1.00 96.38 210 LEU A C 1
ATOM 1623 O O . LEU A 1 210 ? -16.927 0.454 6.731 1.00 96.38 210 LEU A O 1
ATOM 1627 N N . LYS A 1 211 ? -17.499 -1.253 5.368 1.00 96.88 211 LYS A N 1
ATOM 1628 C CA . LYS A 1 211 ? -18.321 -0.485 4.415 1.00 96.88 211 LYS A CA 1
ATOM 1629 C C . LYS A 1 211 ? -17.579 0.739 3.858 1.00 96.88 211 LYS A C 1
ATOM 1631 O O . LYS A 1 211 ? -18.095 1.858 3.877 1.00 96.88 211 LYS A O 1
ATOM 1636 N N . LEU A 1 212 ? -16.328 0.543 3.437 1.00 95.62 212 LEU A N 1
ATOM 1637 C CA . LEU A 1 212 ? -15.492 1.630 2.929 1.00 95.62 212 LEU A CA 1
ATOM 1638 C C . LEU A 1 212 ? -15.837 1.937 1.471 1.00 95.62 212 LEU A C 1
ATOM 1640 O O . LEU A 1 212 ? -15.513 1.161 0.574 1.00 95.62 212 LEU A O 1
ATOM 1644 N N . GLU A 1 213 ? -16.409 3.112 1.237 1.00 94.06 213 GLU A N 1
ATOM 1645 C CA . GLU A 1 213 ? -16.616 3.635 -0.112 1.00 94.06 213 GLU A CA 1
ATOM 1646 C C . GLU A 1 213 ? -15.346 4.342 -0.616 1.00 94.06 213 GLU A C 1
ATOM 1648 O O . GLU A 1 213 ? -14.748 5.135 0.123 1.00 94.06 213 GLU A O 1
ATOM 1653 N N . PRO A 1 214 ? -14.893 4.069 -1.853 1.00 92.62 214 PRO A N 1
ATOM 1654 C CA . PRO A 1 214 ? -13.692 4.689 -2.386 1.00 92.62 214 PRO A CA 1
ATOM 1655 C C . PRO A 1 214 ? -13.923 6.169 -2.707 1.00 92.62 214 PRO A C 1
ATOM 1657 O O . PRO A 1 214 ? -14.799 6.521 -3.494 1.00 92.62 214 PRO A O 1
ATOM 1660 N N . LEU A 1 215 ? -13.052 7.035 -2.188 1.00 92.62 215 LEU A N 1
ATOM 1661 C CA . LEU A 1 215 ? -12.843 8.360 -2.762 1.00 92.62 215 LEU A CA 1
ATOM 1662 C C . LEU A 1 215 ? -12.117 8.197 -4.101 1.00 92.62 215 LEU A C 1
ATOM 1664 O O . LEU A 1 215 ? -10.991 7.700 -4.136 1.00 92.62 215 LEU A O 1
ATOM 1668 N N . VAL A 1 216 ? -12.746 8.614 -5.194 1.00 90.94 216 VAL A N 1
ATOM 1669 C CA . VAL A 1 216 ? -12.136 8.570 -6.526 1.00 90.94 216 VAL A CA 1
ATOM 1670 C C . VAL A 1 216 ? -11.525 9.929 -6.835 1.00 90.94 216 VAL A C 1
ATOM 1672 O O . VAL A 1 216 ? -12.224 10.941 -6.830 1.00 90.94 216 VAL A O 1
ATOM 1675 N N . LEU A 1 217 ? -10.222 9.955 -7.101 1.00 84.38 217 LEU A N 1
ATOM 1676 C CA . LEU A 1 217 ? -9.579 11.121 -7.690 1.00 84.38 217 LEU A CA 1
ATOM 1677 C C . LEU A 1 217 ? -9.864 11.116 -9.196 1.00 84.38 217 LEU A C 1
ATOM 1679 O O . LEU A 1 217 ? -9.830 10.077 -9.845 1.00 84.38 217 LEU A O 1
ATOM 1683 N N . HIS A 1 218 ? -10.200 12.274 -9.746 1.00 73.44 218 HIS A N 1
ATOM 1684 C CA . HIS A 1 218 ? -10.199 12.486 -11.188 1.00 73.44 218 HIS A CA 1
ATOM 1685 C C . HIS A 1 218 ? -8.838 13.093 -11.522 1.00 73.44 218 HIS A C 1
ATOM 1687 O O . HIS A 1 218 ? -8.728 14.313 -11.632 1.00 73.44 218 HIS A O 1
ATOM 1693 N N . ALA A 1 219 ? -7.800 12.253 -11.494 1.00 57.50 219 ALA A N 1
ATOM 1694 C CA . ALA A 1 219 ? -6.479 12.626 -11.990 1.00 57.50 219 ALA A CA 1
ATOM 1695 C C . ALA A 1 219 ? -6.484 12.630 -13.524 1.00 57.50 219 ALA A C 1
ATOM 1697 O O . ALA A 1 219 ? -7.170 11.752 -14.102 1.00 57.50 219 ALA A O 1
#

Secondary structure (DSSP, 8-state):
-----------PPEEE-TTSS-EEE---EEEEEEE--HHHHHHHHHHHHTTPPPPPSSEEEEEEES--EEEE-GGGEEEEES-SSTTPPEEEEETTTTEEEEEE-GGGTTSEEEEEGGGEESPPTT----EEEEETTS-GGGS-PPP--SS-PPPEEEEEEEPTTS-EEE-TTS----HHHHHHHTTTS---SS---GGGSHHHHHHHHTT-PEEEP--